Protein AF-A0A7Y5UXC8-F1 (afdb_monomer_lite)

pLDDT: mean 81.29, std 15.68, range [36.97, 98.19]

Foldseek 3Di:
DQPPADQQDWDADPVGIWGFNDGDVQWTWIAHPVPRDIDIDGNVVVVVVVVVVVVVVVVVPDDVVVVVVPVPPPPPPPPLQEAQFDDLVLAVLPDVPQQDCSHLQVLLQVLLCVVVVAHWHKDDPPSFQKIWIDGPVVVVVPDPAQDKIWMWGHHNFFIKTAIKTKHAAPDDQPPGLLNLLLVCLVPPPVSLVLLFCCQQVQVWKKWKDFPPDDPLQIWIWHHDDRFIWIDNNPDIDTDHSVVVSVVSVVPDRRTMMMMGTIDTDGRVRRRVCGSCVSVVNSVRHNSCVSSSVSSPD

Radius of gyration: 24.2 Å; chains: 1; bounding box: 50×63×61 Å

Structure (mmCIF, N/CA/C/O backbone):
data_AF-A0A7Y5UXC8-F1
#
_entry.id   AF-A0A7Y5UXC8-F1
#
loop_
_atom_site.group_PDB
_atom_site.id
_atom_site.type_symbol
_atom_site.label_atom_id
_atom_site.label_alt_id
_atom_site.label_comp_id
_atom_site.label_asym_id
_atom_site.label_entity_id
_atom_site.label_seq_id
_atom_site.pdbx_PDB_ins_code
_atom_site.Cartn_x
_atom_site.Cartn_y
_atom_site.Cartn_z
_atom_site.occupancy
_atom_site.B_iso_or_equiv
_atom_site.auth_seq_id
_atom_site.auth_comp_id
_atom_site.auth_asym_id
_atom_site.auth_atom_id
_atom_site.pdbx_PDB_model_num
ATOM 1 N N . MET A 1 1 ? 6.211 -34.181 34.386 1.00 46.31 1 MET A N 1
ATOM 2 C CA . MET A 1 1 ? 5.730 -33.355 33.255 1.00 46.31 1 MET A CA 1
ATOM 3 C C . MET A 1 1 ? 5.458 -34.185 31.991 1.00 46.31 1 MET A C 1
ATOM 5 O O . MET A 1 1 ? 5.197 -33.598 30.958 1.00 46.31 1 MET A O 1
ATOM 9 N N . GLY A 1 2 ? 5.463 -35.529 32.068 1.00 44.88 2 GLY A N 1
ATOM 10 C CA . GLY A 1 2 ? 5.210 -36.439 30.938 1.00 44.88 2 GLY A CA 1
ATOM 11 C C . GLY A 1 2 ? 3.920 -37.264 31.060 1.00 44.88 2 GLY A C 1
ATOM 12 O O . GLY A 1 2 ? 3.797 -38.274 30.384 1.00 44.88 2 GLY A O 1
ATOM 13 N N . ASP A 1 3 ? 2.977 -36.862 31.922 1.00 54.72 3 ASP A N 1
ATOM 14 C CA . ASP A 1 3 ? 1.792 -37.677 32.261 1.00 54.72 3 ASP A CA 1
ATOM 15 C C . ASP A 1 3 ? 0.483 -37.203 31.602 1.00 54.72 3 ASP A C 1
ATOM 17 O O . ASP A 1 3 ? -0.575 -37.769 31.870 1.00 54.72 3 ASP A O 1
ATOM 21 N N . PHE A 1 4 ? 0.513 -36.149 30.778 1.00 64.12 4 PHE A N 1
ATOM 22 C CA . PHE A 1 4 ? -0.722 -35.553 30.248 1.00 64.12 4 PHE A CA 1
ATOM 23 C C . PHE A 1 4 ? -1.141 -36.099 28.880 1.00 64.12 4 PHE A C 1
ATOM 25 O O . PHE A 1 4 ? -2.332 -36.208 28.607 1.00 64.12 4 PHE A O 1
ATOM 32 N N . PHE A 1 5 ? -0.177 -36.470 28.038 1.00 68.94 5 PHE A N 1
ATOM 33 C CA . PHE A 1 5 ? -0.433 -37.118 26.756 1.00 68.94 5 PHE A CA 1
ATOM 34 C C . PHE A 1 5 ? -0.055 -38.587 26.857 1.00 68.94 5 PHE A C 1
ATOM 36 O O . PHE A 1 5 ? 1.050 -38.913 27.290 1.00 68.94 5 PHE A O 1
ATOM 43 N N . LYS A 1 6 ? -0.959 -39.474 26.443 1.00 77.62 6 LYS A N 1
ATOM 44 C CA . LYS A 1 6 ? -0.685 -40.909 26.354 1.00 77.62 6 LYS A CA 1
ATOM 45 C C . LYS A 1 6 ? -0.651 -41.333 24.898 1.00 77.62 6 LYS A C 1
ATOM 47 O O . LYS A 1 6 ? -1.561 -41.014 24.137 1.00 77.62 6 LYS A O 1
ATOM 52 N N . ALA A 1 7 ? 0.393 -42.066 24.521 1.00 78.75 7 ALA A N 1
ATOM 53 C CA . ALA A 1 7 ? 0.465 -42.673 23.200 1.00 78.75 7 ALA A CA 1
ATOM 54 C C . ALA A 1 7 ? -0.744 -43.603 22.982 1.00 78.75 7 ALA A C 1
ATOM 56 O O . ALA A 1 7 ? -1.069 -44.415 23.850 1.00 78.75 7 ALA A O 1
ATOM 57 N N . GLY A 1 8 ? -1.411 -43.452 21.839 1.00 76.00 8 GLY A N 1
ATOM 58 C CA . GLY A 1 8 ? -2.637 -44.155 21.464 1.00 76.00 8 GLY A CA 1
ATOM 59 C C . GLY A 1 8 ? -3.942 -43.474 21.894 1.00 76.00 8 GLY A C 1
ATOM 60 O O . GLY A 1 8 ? -5.011 -43.985 21.572 1.00 76.00 8 GLY A O 1
ATOM 61 N N . GLU A 1 9 ? -3.902 -42.342 22.608 1.00 81.69 9 GLU A N 1
ATOM 62 C CA . GLU A 1 9 ? -5.108 -41.555 22.902 1.00 81.69 9 GLU A CA 1
ATOM 63 C C . GLU A 1 9 ? -5.352 -40.466 21.845 1.00 81.69 9 GLU A C 1
ATOM 65 O O . GLU A 1 9 ? -4.420 -39.907 21.254 1.00 81.69 9 GLU A O 1
ATOM 70 N N . SER A 1 10 ? -6.632 -40.164 21.611 1.00 78.69 10 SER A N 1
ATOM 71 C CA . SER A 1 10 ? -7.077 -39.132 20.674 1.00 78.69 10 SER A CA 1
ATOM 72 C C . SER A 1 10 ? -7.484 -37.851 21.399 1.00 78.69 10 SER A C 1
ATOM 74 O O . SER A 1 10 ? -8.169 -37.880 22.421 1.00 78.69 10 SER A O 1
ATOM 76 N N . TYR A 1 11 ? -7.095 -36.718 20.829 1.00 81.00 11 TYR A N 1
ATOM 77 C CA . TYR A 1 11 ? -7.364 -35.371 21.316 1.00 81.00 11 TYR A CA 1
ATOM 78 C C . TYR A 1 11 ? -7.833 -34.496 20.146 1.00 81.00 11 TYR A C 1
ATOM 80 O O . TYR A 1 11 ? -7.699 -34.865 18.980 1.00 81.00 11 TYR A O 1
ATOM 88 N N . ARG A 1 12 ? -8.395 -33.318 20.432 1.00 71.06 12 ARG A N 1
ATOM 89 C CA . ARG A 1 12 ? -8.908 -32.404 19.403 1.00 71.06 12 ARG A CA 1
ATOM 90 C C . ARG A 1 12 ? -8.320 -31.014 19.574 1.00 71.06 12 ARG A C 1
ATOM 92 O O . ARG A 1 12 ? -8.309 -30.478 20.677 1.00 71.06 12 ARG A O 1
ATOM 99 N N . ASN A 1 13 ? -7.864 -30.414 18.478 1.00 73.44 13 ASN A N 1
ATOM 100 C CA . ASN A 1 13 ? -7.474 -29.006 18.430 1.00 73.44 13 ASN A CA 1
ATOM 101 C C . ASN A 1 13 ? -8.185 -28.282 17.267 1.00 73.44 13 ASN A C 1
ATOM 103 O O . ASN A 1 13 ? -9.064 -28.836 16.606 1.00 73.44 13 ASN A O 1
ATOM 107 N N . ARG A 1 14 ? -7.809 -27.019 17.020 1.00 61.59 14 ARG A N 1
ATOM 108 C CA . ARG A 1 14 ? -8.371 -26.182 15.942 1.00 61.59 14 ARG A CA 1
ATOM 109 C C . ARG A 1 14 ? -8.108 -26.698 14.518 1.00 61.59 14 ARG A C 1
ATOM 111 O O . ARG A 1 14 ? -8.771 -26.238 13.602 1.00 61.59 14 ARG A O 1
ATOM 118 N N . LEU A 1 15 ? -7.140 -27.599 14.344 1.00 58.66 15 LEU A N 1
ATOM 119 C CA . LEU A 1 15 ? -6.778 -28.225 13.068 1.00 58.66 15 LEU A CA 1
ATOM 120 C C . LEU A 1 15 ? -7.459 -29.590 12.867 1.00 58.66 15 LEU A C 1
ATOM 122 O O . LEU A 1 15 ? -7.318 -30.174 11.800 1.00 58.66 15 LEU A O 1
ATOM 126 N N . GLY A 1 16 ? -8.184 -30.095 13.871 1.00 74.00 16 GLY A N 1
ATOM 127 C CA . GLY A 1 16 ? -8.919 -31.357 13.797 1.00 74.00 16 GLY A CA 1
ATOM 128 C C . GLY A 1 16 ? -8.611 -32.311 14.950 1.00 74.00 16 GLY A C 1
ATOM 129 O O . GLY A 1 16 ? -7.952 -31.961 15.935 1.00 74.00 16 GLY A O 1
ATOM 130 N N . GLU A 1 17 ? -9.135 -33.528 14.838 1.00 83.44 17 GLU A N 1
ATOM 131 C CA . GLU A 1 17 ? -8.829 -34.627 15.755 1.00 83.44 17 GLU A CA 1
ATOM 132 C C . GLU A 1 17 ? -7.463 -35.234 15.419 1.00 83.44 17 GLU A C 1
ATOM 134 O O . GLU A 1 17 ? -7.124 -35.450 14.251 1.00 83.44 17 GLU A O 1
ATOM 139 N N . TYR A 1 18 ? -6.662 -35.496 16.448 1.00 83.25 18 TYR A N 1
ATOM 140 C CA . TYR A 1 18 ? -5.338 -36.087 16.328 1.00 83.25 18 TYR A CA 1
ATOM 141 C C . TYR A 1 18 ? -5.113 -37.173 17.378 1.00 83.25 18 TYR A C 1
ATOM 143 O O . TYR A 1 18 ? -5.610 -37.102 18.497 1.00 83.25 18 TYR A O 1
ATOM 151 N N . GLU A 1 19 ? -4.332 -38.178 17.015 1.00 87.19 19 GLU A N 1
ATOM 152 C CA . GLU A 1 19 ? -3.872 -39.253 17.884 1.00 87.19 19 GLU A CA 1
ATOM 153 C C . GLU A 1 19 ? -2.420 -38.991 18.286 1.00 87.19 19 GLU A C 1
ATOM 155 O O . GLU A 1 19 ? -1.597 -38.597 17.455 1.00 87.19 19 GLU A O 1
ATOM 160 N N . VAL A 1 20 ? -2.081 -39.214 19.552 1.00 85.12 20 VAL A N 1
ATOM 161 C CA . VAL A 1 20 ? -0.682 -39.186 19.986 1.00 85.12 20 VAL A CA 1
ATOM 162 C C . VAL A 1 20 ? -0.029 -40.499 19.579 1.00 85.12 20 VAL A C 1
ATOM 164 O O . VAL A 1 20 ? -0.374 -41.557 20.094 1.00 85.12 20 VAL A O 1
ATOM 167 N N . VAL A 1 21 ? 0.926 -40.439 18.659 1.00 84.94 21 VAL A N 1
ATOM 168 C CA . VAL A 1 21 ? 1.648 -41.621 18.174 1.00 84.94 21 VAL A CA 1
ATOM 169 C C . VAL A 1 21 ? 2.762 -41.995 19.139 1.00 84.94 21 VAL A C 1
ATOM 171 O O . VAL A 1 21 ? 2.945 -43.170 19.446 1.00 84.94 21 VAL A O 1
ATOM 174 N N . GLU A 1 22 ? 3.504 -41.002 19.628 1.00 82.69 22 GLU A N 1
ATOM 175 C CA . GLU A 1 22 ? 4.658 -41.241 20.485 1.00 82.69 22 GLU A CA 1
ATOM 176 C C . GLU A 1 22 ? 4.918 -40.057 21.419 1.00 82.69 22 GLU A C 1
ATOM 178 O O . GLU A 1 22 ? 4.785 -38.897 21.029 1.00 82.69 22 GLU A O 1
ATOM 183 N N . VAL A 1 23 ? 5.308 -40.359 22.658 1.00 77.00 23 VAL A N 1
ATOM 184 C CA . VAL A 1 23 ? 5.700 -39.368 23.666 1.00 77.00 23 VAL A CA 1
ATOM 185 C C . VAL A 1 23 ? 7.185 -39.571 23.956 1.00 77.00 23 VAL A C 1
ATOM 187 O O . VAL A 1 23 ? 7.559 -40.580 24.555 1.00 77.00 23 VAL A O 1
ATOM 190 N N . ARG A 1 24 ? 8.040 -38.639 23.522 1.00 74.62 24 ARG A N 1
ATOM 191 C CA . ARG A 1 24 ? 9.490 -38.678 23.756 1.00 74.62 24 ARG A CA 1
ATOM 192 C C . ARG A 1 24 ? 9.955 -37.354 24.330 1.00 74.62 24 ARG A C 1
ATOM 194 O O . ARG A 1 24 ? 10.239 -36.458 23.565 1.00 74.62 24 ARG A O 1
ATOM 201 N N . THR A 1 25 ? 10.111 -37.202 25.641 1.00 61.88 25 THR A N 1
ATOM 202 C CA . THR A 1 25 ? 10.616 -35.932 26.201 1.00 61.88 25 THR A CA 1
ATOM 203 C C . THR A 1 25 ? 11.929 -35.505 25.511 1.00 61.88 25 THR A C 1
ATOM 205 O O . THR A 1 25 ? 12.883 -36.288 25.556 1.00 61.88 25 THR A O 1
ATOM 208 N N . PRO A 1 26 ? 12.007 -34.318 24.866 1.00 61.47 26 PRO A N 1
ATOM 209 C CA . PRO A 1 26 ? 11.097 -33.157 24.955 1.00 61.47 26 PRO A CA 1
ATOM 210 C C . PRO A 1 26 ? 10.032 -33.006 23.838 1.00 61.47 26 PRO A C 1
ATOM 212 O O . PRO A 1 26 ? 9.297 -32.021 23.822 1.00 61.47 26 PRO A O 1
ATOM 215 N N . THR A 1 27 ? 9.916 -33.939 22.897 1.00 66.56 27 THR A N 1
ATOM 216 C CA . THR A 1 27 ? 9.015 -33.881 21.739 1.00 66.56 27 THR A CA 1
ATOM 217 C C . THR A 1 27 ? 7.808 -34.834 21.815 1.00 66.56 27 THR A C 1
ATOM 219 O O . THR A 1 27 ? 7.799 -35.887 22.458 1.00 66.56 27 THR A O 1
ATOM 222 N N . LEU A 1 28 ? 6.716 -34.434 21.167 1.00 78.94 28 LEU A N 1
ATOM 223 C CA . LEU A 1 28 ? 5.475 -35.201 21.067 1.00 78.94 28 LEU A CA 1
ATOM 224 C C . LEU A 1 28 ? 5.159 -35.420 19.592 1.00 78.94 28 LEU A C 1
ATOM 226 O O . LEU A 1 28 ? 5.055 -34.453 18.841 1.00 78.94 28 LEU A O 1
ATOM 230 N N . LEU A 1 29 ? 4.970 -36.673 19.183 1.00 80.31 29 LEU A N 1
ATOM 231 C CA . LEU A 1 29 ? 4.584 -37.010 17.818 1.00 80.31 29 LEU A CA 1
ATOM 232 C C . LEU A 1 29 ? 3.073 -37.235 17.755 1.00 80.31 29 LEU A C 1
ATOM 234 O O . LEU A 1 29 ? 2.550 -38.166 18.371 1.00 80.31 29 LEU A O 1
ATOM 238 N N . ILE A 1 30 ? 2.371 -36.401 16.990 1.00 84.69 30 ILE A N 1
ATOM 239 C CA . ILE A 1 30 ? 0.922 -36.501 16.780 1.00 84.69 30 ILE A CA 1
ATOM 240 C C . ILE A 1 30 ? 0.592 -36.820 15.323 1.00 84.69 30 ILE A C 1
ATOM 242 O O . ILE A 1 30 ? 1.319 -36.425 14.412 1.00 84.69 30 ILE A O 1
ATOM 246 N N . ARG A 1 31 ? -0.524 -37.517 15.102 1.00 82.56 31 ARG A N 1
ATOM 247 C CA . ARG A 1 31 ? -1.077 -37.851 13.787 1.00 82.56 31 ARG A CA 1
ATOM 248 C C . ARG A 1 31 ? -2.502 -37.344 13.675 1.00 82.56 31 ARG A C 1
ATOM 250 O O . ARG A 1 31 ? -3.359 -37.776 14.436 1.00 82.56 31 ARG A O 1
ATOM 257 N N . TYR A 1 32 ? -2.780 -36.480 12.709 1.00 85.25 32 TYR A N 1
ATOM 258 C CA . TYR A 1 32 ? -4.149 -36.027 12.458 1.00 85.25 32 TYR A CA 1
ATOM 259 C 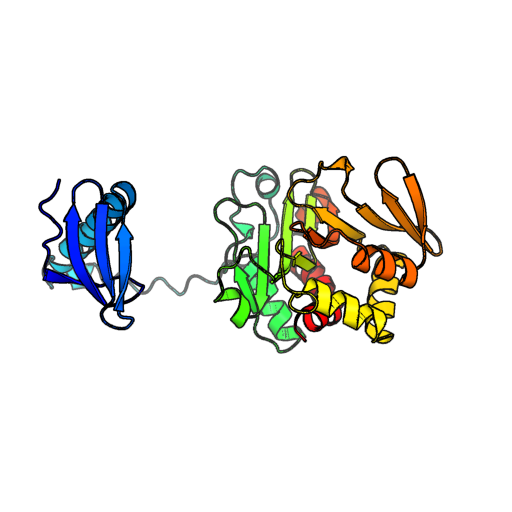C . TYR A 1 32 ? -4.978 -37.132 11.803 1.00 85.25 32 TYR A C 1
ATOM 261 O O . TYR A 1 32 ? -4.543 -37.729 10.820 1.00 85.25 32 TYR A O 1
ATOM 269 N N . VAL A 1 33 ? -6.172 -37.395 12.339 1.00 78.50 33 VAL A N 1
ATOM 270 C CA . VAL A 1 33 ? -7.033 -38.508 11.904 1.00 78.50 33 VAL A CA 1
ATOM 271 C C . VAL A 1 33 ? -7.559 -38.278 10.485 1.00 78.50 33 VAL A C 1
ATOM 273 O O . VAL A 1 33 ? -7.600 -39.211 9.690 1.00 78.50 33 VAL A O 1
ATOM 276 N N . GLU A 1 34 ? -7.904 -37.035 10.140 1.00 73.50 34 GLU A N 1
ATOM 277 C CA . GLU A 1 34 ? -8.473 -36.702 8.826 1.00 73.50 34 GLU A CA 1
ATOM 278 C C . GLU A 1 34 ? -7.434 -36.682 7.699 1.00 73.50 34 GLU A C 1
ATOM 280 O O . GLU A 1 34 ? -7.729 -37.077 6.575 1.00 73.50 34 GLU A O 1
ATOM 285 N N . THR A 1 35 ? -6.212 -36.227 7.983 1.00 74.56 35 THR A N 1
ATOM 286 C CA . THR A 1 35 ? -5.183 -35.999 6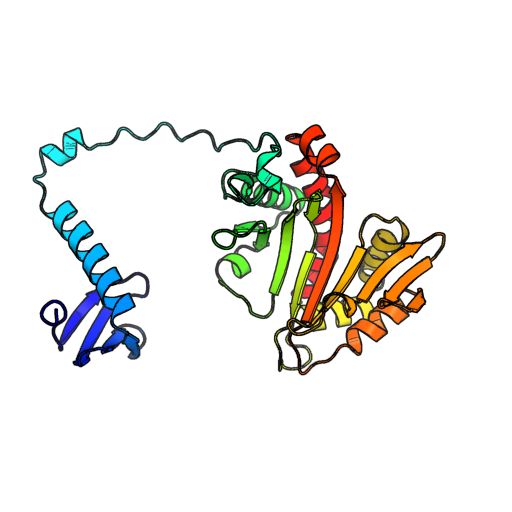.951 1.00 74.56 35 THR A CA 1
ATOM 287 C C . THR A 1 35 ? -4.057 -37.028 6.977 1.00 74.56 35 THR A C 1
ATOM 289 O O . THR A 1 35 ? -3.251 -37.081 6.053 1.00 74.56 35 THR A O 1
ATOM 292 N N . GLY A 1 36 ? -3.946 -37.821 8.048 1.00 75.06 36 GLY A N 1
ATOM 293 C CA . GLY A 1 36 ? -2.832 -38.742 8.281 1.00 75.06 36 GLY A CA 1
ATOM 294 C C . GLY A 1 36 ? -1.488 -38.054 8.555 1.00 75.06 36 GLY A C 1
ATOM 295 O O . GLY A 1 36 ? -0.483 -38.740 8.742 1.00 75.06 36 GLY A O 1
ATOM 296 N N . ARG A 1 37 ? -1.446 -36.713 8.589 1.00 76.19 37 ARG A N 1
ATOM 297 C CA . ARG A 1 37 ? -0.216 -35.929 8.738 1.00 76.19 37 ARG A CA 1
ATOM 298 C C . ARG A 1 37 ? 0.409 -36.155 10.111 1.00 76.19 37 ARG A C 1
ATOM 300 O O . ARG A 1 37 ? -0.262 -35.979 11.128 1.00 76.19 37 ARG A O 1
ATOM 307 N N . LEU A 1 38 ? 1.703 -36.473 10.118 1.00 78.62 38 LEU A N 1
ATOM 308 C CA . LEU A 1 38 ? 2.529 -36.523 11.322 1.00 78.62 38 LEU A CA 1
ATOM 309 C C . LEU A 1 38 ? 3.110 -35.139 11.617 1.00 78.62 38 LEU A C 1
ATOM 311 O O . LEU A 1 38 ? 3.582 -34.452 10.710 1.00 78.62 38 LEU A O 1
ATOM 315 N N . GLN A 1 39 ? 3.067 -34.730 12.879 1.00 79.69 39 GLN A N 1
ATOM 316 C CA . GLN A 1 39 ? 3.663 -33.487 13.350 1.00 79.69 39 GLN A CA 1
ATOM 317 C C . GLN A 1 39 ? 4.404 -33.739 14.661 1.00 79.69 39 GLN A C 1
ATOM 319 O O . GLN A 1 39 ? 3.850 -34.327 15.589 1.00 79.69 39 GLN A O 1
ATOM 324 N N . GLU A 1 40 ? 5.648 -33.274 14.726 1.00 78.25 40 GLU A N 1
ATOM 325 C CA . GLU A 1 40 ? 6.439 -33.242 15.951 1.00 78.25 40 GLU A CA 1
ATOM 326 C C . GLU A 1 40 ? 6.218 -31.903 16.666 1.00 78.25 40 GLU A C 1
ATOM 328 O O . GLU A 1 40 ? 6.160 -30.845 16.034 1.00 78.25 40 GLU A O 1
ATOM 333 N N . VAL A 1 41 ? 6.008 -31.956 17.979 1.00 70.38 41 VAL A N 1
ATOM 334 C CA . VAL A 1 41 ? 5.645 -30.806 18.808 1.00 70.38 41 VAL A CA 1
ATOM 335 C C . VAL A 1 41 ? 6.630 -30.673 19.966 1.00 70.38 41 VAL A C 1
ATOM 337 O O . VAL A 1 41 ? 6.703 -31.558 20.820 1.00 70.38 41 VAL A O 1
ATOM 340 N N . GLU A 1 42 ? 7.358 -29.558 20.010 1.00 72.50 42 GLU A N 1
ATOM 341 C CA . GLU A 1 42 ? 8.344 -29.246 21.053 1.00 72.50 42 GLU A CA 1
ATOM 342 C C . GLU A 1 42 ? 7.701 -28.776 22.378 1.00 72.50 42 GLU A C 1
ATOM 344 O O . GLU A 1 42 ? 6.553 -28.316 22.417 1.00 72.50 42 GLU A O 1
ATOM 349 N N . GLU A 1 43 ? 8.454 -28.901 23.476 1.00 54.88 43 GLU A N 1
ATOM 350 C CA . GLU A 1 43 ? 8.038 -28.733 24.881 1.00 54.88 43 GLU A CA 1
ATOM 351 C C . GLU A 1 43 ? 7.318 -27.400 25.182 1.00 54.88 43 GLU A C 1
ATOM 353 O O . GLU A 1 43 ? 6.274 -27.401 25.842 1.00 54.88 43 GLU A O 1
ATOM 358 N N . GLU A 1 44 ? 7.768 -26.270 24.619 1.00 54.31 44 GLU A N 1
ATOM 359 C CA . GLU A 1 44 ? 7.111 -24.961 24.811 1.00 54.31 44 GLU A CA 1
ATOM 360 C C . GLU A 1 44 ? 5.673 -24.922 24.258 1.00 54.31 44 GLU A C 1
ATOM 362 O O . GLU A 1 44 ? 4.784 -24.263 24.816 1.00 54.31 44 GLU A O 1
ATOM 367 N N . LEU A 1 45 ? 5.405 -25.657 23.173 1.00 53.81 45 LEU A N 1
ATOM 368 C CA . LEU A 1 45 ? 4.065 -25.758 22.600 1.00 53.81 45 LEU A CA 1
ATOM 369 C C . LEU A 1 45 ? 3.183 -26.703 23.436 1.00 53.81 45 LEU A C 1
ATOM 371 O O . LEU A 1 45 ? 1.988 -26.438 23.597 1.00 53.81 45 LEU A O 1
ATOM 375 N N . GLN A 1 46 ? 3.761 -27.752 24.034 1.00 52.97 46 GLN A N 1
ATOM 376 C CA . GLN A 1 46 ? 3.049 -28.691 24.910 1.00 52.97 46 GLN A CA 1
ATOM 377 C C . GLN A 1 46 ? 2.524 -27.995 26.173 1.00 52.97 46 GLN A C 1
ATOM 379 O O . GLN A 1 46 ? 1.349 -28.148 26.514 1.00 52.97 46 GLN A O 1
ATOM 384 N N . GLU A 1 47 ? 3.326 -27.143 26.819 1.00 53.06 47 GLU A N 1
ATOM 385 C CA . GLU A 1 47 ? 2.895 -26.385 28.004 1.00 53.06 47 GLU A CA 1
ATOM 386 C C . GLU A 1 47 ? 1.727 -25.431 27.721 1.00 53.06 47 GLU A C 1
ATOM 388 O O . GLU A 1 47 ? 0.892 -25.145 28.590 1.00 53.06 47 GLU A O 1
ATOM 393 N N . ARG A 1 48 ? 1.659 -24.893 26.500 1.00 54.00 48 ARG A N 1
ATOM 394 C CA . ARG A 1 48 ? 0.562 -24.025 26.066 1.00 54.00 48 ARG A CA 1
ATOM 395 C C . ARG A 1 48 ? -0.708 -24.828 25.776 1.00 54.00 48 ARG A C 1
ATOM 397 O O . ARG A 1 48 ? -1.796 -24.368 26.126 1.00 54.00 48 ARG A O 1
ATOM 404 N N . ILE A 1 49 ? -0.580 -26.024 25.198 1.00 55.47 49 ILE A N 1
ATOM 405 C CA . ILE A 1 49 ? -1.711 -26.930 24.945 1.00 55.47 49 ILE A CA 1
ATOM 406 C C . ILE A 1 49 ? -2.302 -27.431 26.273 1.00 55.47 49 ILE A C 1
ATOM 408 O O . ILE A 1 49 ? -3.514 -27.341 26.467 1.00 55.47 49 ILE A O 1
ATOM 412 N N . VAL A 1 50 ? -1.464 -27.855 27.226 1.00 55.94 50 VAL A N 1
ATOM 413 C CA . VAL A 1 50 ? -1.909 -28.336 28.549 1.00 55.94 50 VAL A CA 1
ATOM 414 C C . VAL A 1 50 ? -2.620 -27.231 29.337 1.00 55.94 50 VAL A C 1
ATOM 416 O O . VAL A 1 50 ? -3.692 -27.464 29.897 1.00 55.94 50 VAL A O 1
ATOM 419 N N . ARG A 1 51 ? -2.089 -25.998 29.330 1.00 57.91 51 ARG A N 1
ATOM 420 C CA . ARG A 1 51 ? -2.735 -24.851 29.999 1.00 57.91 51 ARG A CA 1
ATOM 421 C C . ARG A 1 51 ? -4.111 -24.521 29.427 1.00 57.91 51 ARG A C 1
ATOM 423 O O . ARG A 1 51 ? -5.006 -24.151 30.186 1.00 57.91 51 ARG A O 1
ATOM 430 N N . ASN A 1 52 ? -4.286 -24.638 28.113 1.00 51.25 52 ASN A N 1
ATOM 431 C CA . ASN A 1 52 ? -5.582 -24.400 27.482 1.00 51.25 52 ASN A CA 1
ATOM 432 C C . ASN A 1 52 ? -6.577 -25.523 27.804 1.00 51.25 52 ASN A C 1
ATOM 434 O O . ASN A 1 52 ? -7.709 -25.224 28.174 1.00 51.25 52 ASN A O 1
ATOM 438 N N . LEU A 1 53 ? -6.141 -26.787 27.775 1.00 55.38 53 LEU A N 1
ATOM 439 C CA . LEU A 1 53 ? -7.015 -27.923 28.078 1.00 55.38 53 LEU A CA 1
ATOM 440 C C . LEU A 1 53 ? -7.470 -27.935 29.548 1.00 55.38 53 LEU A C 1
ATOM 442 O O . LEU A 1 53 ? -8.633 -28.209 29.833 1.00 55.38 53 LEU A O 1
ATOM 446 N N . MET A 1 54 ? -6.587 -27.575 30.488 1.00 56.16 54 MET A N 1
ATOM 447 C CA . MET A 1 54 ? -6.951 -27.464 31.908 1.00 56.16 54 MET A CA 1
ATOM 448 C C . MET A 1 54 ? -8.006 -26.377 32.157 1.00 56.16 54 MET A C 1
ATOM 450 O O . MET A 1 54 ? -8.946 -26.607 32.914 1.00 56.16 54 MET A O 1
ATOM 454 N N . ARG A 1 55 ? -7.912 -25.229 31.470 1.00 55.69 55 ARG A N 1
ATOM 455 C CA . ARG A 1 55 ? -8.927 -24.162 31.558 1.00 55.69 55 ARG A CA 1
ATOM 456 C C . ARG A 1 55 ? -10.287 -24.601 31.016 1.00 55.69 55 ARG A C 1
ATOM 458 O O . ARG A 1 55 ? -11.316 -24.204 31.559 1.00 55.69 55 ARG A O 1
ATOM 465 N N . GLU A 1 56 ? -10.301 -25.406 29.959 1.00 56.56 56 GLU A N 1
ATOM 466 C CA . GLU A 1 56 ? -11.541 -25.935 29.382 1.00 56.56 56 GLU A CA 1
ATOM 467 C C . GLU A 1 56 ? -12.186 -27.005 30.280 1.00 56.56 56 GLU A C 1
ATOM 469 O O . GLU A 1 56 ? -13.402 -26.991 30.479 1.00 56.56 56 GLU A O 1
ATOM 474 N N . LEU A 1 57 ? -11.384 -27.874 30.902 1.00 56.53 57 LEU A N 1
ATOM 475 C CA . LEU A 1 57 ? -11.852 -28.890 31.856 1.00 56.53 57 LEU A CA 1
ATOM 476 C C . LEU A 1 57 ? -12.383 -28.282 33.170 1.00 56.53 57 LEU A C 1
ATOM 478 O O . LEU A 1 57 ? -13.408 -28.735 33.692 1.00 56.53 57 LEU A O 1
ATOM 482 N N . GLU A 1 58 ? -11.753 -27.223 33.685 1.00 60.22 58 GLU A N 1
ATOM 483 C CA . GLU A 1 58 ? -12.270 -26.467 34.839 1.00 60.22 58 GLU A CA 1
ATOM 484 C C . GLU A 1 58 ? -13.604 -25.777 34.519 1.00 60.22 58 GLU A C 1
ATOM 486 O O . GLU A 1 58 ? -14.527 -25.794 35.333 1.00 60.22 58 GLU A O 1
ATOM 491 N N . ALA A 1 59 ? -13.759 -25.232 33.310 1.00 57.19 59 ALA A N 1
ATOM 492 C CA . ALA A 1 59 ? -15.025 -24.641 32.876 1.00 57.19 59 ALA A CA 1
ATOM 493 C C . ALA A 1 59 ? -16.138 -25.696 32.697 1.00 57.19 59 ALA A C 1
ATOM 495 O O . ALA A 1 59 ? -17.315 -25.412 32.935 1.00 57.19 59 ALA A O 1
ATOM 496 N N . ALA A 1 60 ? -15.782 -26.925 32.310 1.00 57.22 60 ALA A N 1
ATOM 497 C CA . ALA A 1 60 ? -16.732 -28.016 32.095 1.00 57.22 60 ALA A CA 1
ATOM 498 C C . ALA A 1 60 ? -17.242 -28.667 33.396 1.00 57.22 60 ALA A C 1
ATOM 500 O O . ALA A 1 60 ? -18.352 -29.209 33.409 1.00 57.22 60 ALA A O 1
ATOM 501 N N . SER A 1 61 ? -16.474 -28.591 34.487 1.00 56.44 61 SER A N 1
ATOM 502 C CA . SER A 1 61 ? -16.765 -29.255 35.769 1.00 56.44 61 SER A CA 1
ATOM 503 C C . SER A 1 61 ? -17.616 -28.429 36.750 1.00 56.44 61 SER A C 1
ATOM 505 O O . SER A 1 61 ? -18.028 -28.949 37.786 1.00 56.44 61 SER A O 1
ATOM 507 N N . GLN A 1 62 ? -17.976 -27.182 36.417 1.00 49.94 62 GLN A N 1
ATOM 508 C CA . GLN A 1 62 ? -18.863 -26.364 37.258 1.00 49.94 62 GLN A CA 1
ATOM 509 C C . GLN A 1 62 ? -20.349 -26.773 37.133 1.00 49.94 62 GLN A C 1
ATOM 511 O O . GLN A 1 62 ? -20.840 -26.943 36.005 1.00 49.94 62 GLN A O 1
ATOM 516 N N . PRO A 1 63 ? -21.093 -26.909 38.253 1.00 51.25 63 PRO A N 1
ATOM 517 C CA . PRO A 1 63 ? -22.481 -27.372 38.271 1.00 51.25 63 PRO A CA 1
ATOM 518 C C . PRO A 1 63 ? -23.450 -26.401 37.576 1.00 51.25 63 PRO A C 1
ATOM 520 O O . PRO A 1 63 ? -23.292 -25.181 37.591 1.00 51.25 63 PRO A O 1
ATOM 523 N N . ALA A 1 64 ? -24.496 -26.961 36.960 1.00 55.09 64 ALA A N 1
ATOM 524 C CA . ALA A 1 64 ? -25.430 -26.256 36.075 1.00 55.09 64 ALA A CA 1
ATOM 525 C C . ALA A 1 64 ? -26.244 -25.121 36.734 1.00 55.09 64 ALA A C 1
ATOM 527 O O . ALA A 1 64 ? -26.843 -24.312 36.023 1.00 55.09 64 ALA A O 1
ATOM 528 N N . GLU A 1 65 ? -26.260 -25.026 38.063 1.00 50.72 65 GLU A N 1
ATOM 529 C CA . GLU A 1 65 ? -26.973 -23.966 38.785 1.00 50.72 65 GLU A CA 1
ATOM 530 C C . GLU A 1 65 ? -26.180 -22.648 38.863 1.00 50.72 65 GLU A C 1
ATOM 532 O O . GLU A 1 65 ? -26.788 -21.582 38.786 1.00 50.72 65 GLU A O 1
ATOM 537 N N . GLU A 1 66 ? -24.842 -22.679 38.832 1.00 47.00 66 GLU A N 1
ATOM 538 C CA . GLU A 1 66 ? -24.008 -21.469 38.661 1.00 47.00 66 GLU A CA 1
ATOM 539 C C . GLU A 1 66 ? -23.875 -21.047 37.184 1.00 47.00 66 GLU A C 1
ATOM 541 O O . GLU A 1 66 ? -23.544 -19.901 36.859 1.00 47.00 66 GLU A O 1
ATOM 546 N N . ARG A 1 67 ? -24.242 -21.935 36.249 1.00 47.34 67 ARG A N 1
ATOM 547 C CA . ARG A 1 67 ? -24.342 -21.608 34.813 1.00 47.34 67 ARG A CA 1
ATOM 548 C C . ARG A 1 67 ? -25.498 -20.652 34.499 1.00 47.34 67 ARG A C 1
ATOM 550 O O . ARG A 1 67 ? -25.502 -20.027 33.442 1.00 47.34 67 ARG A O 1
ATOM 557 N N . LYS A 1 68 ? -26.471 -20.501 35.408 1.00 39.78 68 LYS A N 1
ATOM 558 C CA . LYS A 1 68 ? -27.607 -19.577 35.234 1.00 39.78 68 LYS A CA 1
ATOM 559 C C . LYS A 1 68 ? -27.347 -18.168 35.772 1.00 39.78 68 LYS A C 1
ATOM 561 O O . LYS A 1 68 ? -27.972 -17.233 35.283 1.00 39.78 68 LYS A O 1
ATOM 566 N N . SER A 1 69 ? -26.403 -17.983 36.698 1.00 41.25 69 SER A N 1
ATOM 567 C CA . SER A 1 69 ? -25.953 -16.650 37.145 1.00 41.25 69 SER A CA 1
ATOM 568 C C . SER A 1 69 ? -24.768 -16.115 36.329 1.00 41.25 69 SER A C 1
ATOM 570 O O . SER A 1 69 ? -24.551 -14.907 36.268 1.00 41.25 69 SER A O 1
ATOM 572 N N . SER A 1 70 ? -24.049 -16.994 35.626 1.00 42.69 70 SER A N 1
ATOM 573 C CA . SER A 1 70 ? -23.016 -16.643 34.642 1.00 42.69 70 SER A CA 1
ATOM 574 C C . SER A 1 70 ? -23.530 -16.582 33.202 1.00 42.69 70 SER A C 1
ATOM 576 O O . SER A 1 70 ? -22.731 -16.410 32.276 1.00 42.69 70 SER A O 1
ATOM 578 N N . ALA A 1 71 ? -24.859 -16.601 33.006 1.00 44.22 71 ALA A N 1
ATOM 579 C CA . ALA A 1 71 ? -25.503 -16.017 31.836 1.00 44.22 71 ALA A CA 1
ATOM 580 C C . ALA A 1 71 ? -25.207 -14.512 31.853 1.00 44.22 71 ALA A C 1
ATOM 582 O O . ALA A 1 71 ? -26.035 -13.683 32.224 1.00 44.22 71 ALA A O 1
ATOM 583 N N . ARG A 1 72 ? -23.956 -14.187 31.507 1.00 45.12 72 ARG A N 1
ATOM 584 C CA . ARG A 1 72 ? -23.430 -12.870 31.202 1.00 45.12 72 ARG A CA 1
ATOM 585 C C . ARG A 1 72 ? -24.437 -12.336 30.210 1.00 45.12 72 ARG A C 1
ATOM 587 O O . ARG A 1 72 ? -24.444 -12.779 29.059 1.00 45.12 72 ARG A O 1
ATOM 594 N N . GLY A 1 73 ? -25.353 -11.505 30.716 1.00 36.97 73 GLY A N 1
ATOM 595 C CA . GLY A 1 73 ? -26.435 -10.939 29.929 1.00 36.97 73 GLY A CA 1
ATOM 596 C C . GLY A 1 73 ? -25.823 -10.508 28.620 1.00 36.97 73 GLY A C 1
ATOM 597 O O . GLY A 1 73 ? -24.730 -9.931 28.665 1.00 36.97 73 GLY A O 1
ATOM 598 N N . GLN A 1 74 ? -26.439 -10.918 27.501 1.00 42.53 74 GLN A N 1
ATOM 599 C CA . GLN A 1 74 ? -25.979 -10.562 26.165 1.00 42.53 74 GLN A CA 1
ATOM 600 C C . GLN A 1 74 ? -25.473 -9.137 26.259 1.00 42.53 74 GLN A C 1
ATOM 602 O O . GLN A 1 74 ? -26.268 -8.220 26.485 1.00 42.53 74 GLN A O 1
ATOM 607 N N . ARG A 1 75 ? -24.138 -8.979 26.236 1.00 41.50 75 ARG A N 1
ATOM 608 C CA . ARG A 1 75 ? -23.538 -7.654 26.297 1.00 41.50 75 ARG A CA 1
ATOM 609 C C . ARG A 1 75 ? -24.276 -6.920 25.191 1.00 41.50 75 ARG A C 1
ATOM 611 O O . ARG A 1 75 ? -24.275 -7.465 24.080 1.00 41.50 75 ARG A O 1
ATOM 618 N N . PRO A 1 76 ? -24.968 -5.800 25.482 1.00 38.53 76 PRO A N 1
ATOM 619 C CA . PRO A 1 76 ? -25.678 -5.070 24.443 1.00 38.53 76 PRO A CA 1
ATOM 620 C C . PRO A 1 76 ? -24.687 -4.962 23.303 1.00 38.53 76 PRO A C 1
ATOM 622 O O . PRO A 1 76 ? -23.556 -4.564 23.604 1.00 38.53 76 PRO A O 1
ATOM 625 N N . LYS A 1 77 ? -25.046 -5.474 22.104 1.00 44.75 77 LYS A N 1
ATOM 626 C CA . LYS A 1 77 ? -24.165 -5.533 20.923 1.00 44.75 77 LYS A CA 1
ATOM 627 C C . LYS A 1 77 ? -23.336 -4.269 20.984 1.00 44.75 77 LYS A C 1
ATOM 629 O O . LYS A 1 77 ? -23.912 -3.192 20.811 1.00 44.75 77 LYS A O 1
ATOM 634 N N . ARG A 1 78 ? -22.066 -4.377 21.412 1.00 45.22 78 ARG A N 1
ATOM 635 C CA . ARG A 1 78 ? -21.255 -3.181 21.644 1.00 45.22 78 ARG A CA 1
ATOM 636 C C . ARG A 1 78 ? -21.327 -2.486 20.304 1.00 45.22 78 ARG A C 1
ATOM 638 O O . ARG A 1 78 ? -20.993 -3.125 19.305 1.00 45.22 78 ARG A O 1
ATOM 645 N N . LYS A 1 79 ? -21.902 -1.275 20.265 1.00 47.09 79 LYS A N 1
ATOM 646 C CA . LYS A 1 79 ? -21.888 -0.458 19.052 1.00 47.09 79 LYS A CA 1
ATOM 647 C C . LYS A 1 79 ? -20.465 -0.594 18.533 1.00 47.09 79 LYS A C 1
ATOM 649 O O . LYS A 1 79 ? -19.548 -0.378 19.330 1.00 47.09 79 LYS A O 1
ATOM 654 N N . ARG A 1 80 ? -20.302 -1.103 17.301 1.00 54.06 80 ARG A N 1
ATOM 655 C CA . ARG A 1 80 ? -18.982 -1.215 16.666 1.00 54.06 80 ARG A CA 1
ATOM 656 C C . ARG A 1 80 ? -18.307 0.118 16.959 1.00 54.06 80 ARG A C 1
ATOM 658 O O . ARG A 1 80 ? -18.936 1.147 16.693 1.00 54.06 80 ARG A O 1
ATOM 665 N N . ALA A 1 81 ? -17.176 0.093 17.668 1.00 57.88 81 ALA A N 1
ATOM 666 C CA . ALA A 1 81 ? -16.494 1.331 18.001 1.00 57.88 81 ALA A CA 1
ATOM 667 C C . ALA A 1 81 ? -16.324 2.069 16.671 1.00 57.88 81 ALA A C 1
ATOM 669 O O . ALA A 1 81 ? -15.937 1.470 15.671 1.00 57.88 81 ALA A O 1
ATOM 670 N N . LYS A 1 82 ? -16.816 3.301 16.590 1.00 75.69 82 LYS A N 1
ATOM 671 C CA . LYS A 1 82 ? -16.597 4.075 15.377 1.00 75.69 82 LYS A CA 1
ATOM 672 C C . LYS A 1 82 ? -15.150 4.525 15.450 1.00 75.69 82 LYS A C 1
ATOM 674 O O . LYS A 1 82 ? -14.683 4.894 16.523 1.00 75.69 82 LYS A O 1
ATOM 679 N N . PHE A 1 83 ? -14.435 4.424 14.342 1.00 87.44 83 PHE A N 1
ATOM 680 C CA . PHE A 1 83 ? -13.134 5.055 14.259 1.00 87.44 83 PHE A CA 1
ATOM 681 C C . PHE A 1 83 ? -13.353 6.574 14.328 1.00 87.44 83 PHE A C 1
ATOM 683 O O . PHE A 1 83 ? -14.075 7.131 13.504 1.00 87.44 83 PHE A O 1
ATOM 690 N N . GLU A 1 84 ? -12.817 7.213 15.366 1.00 88.56 84 GLU A N 1
ATOM 691 C CA . GLU A 1 84 ? -12.996 8.652 15.627 1.00 88.56 84 GLU A CA 1
ATOM 692 C C . GLU A 1 84 ? -11.797 9.486 15.145 1.00 88.56 84 GLU A C 1
ATOM 694 O O . GLU A 1 84 ? -11.839 10.713 15.201 1.00 88.56 84 GLU A O 1
ATOM 699 N N . GLY A 1 85 ? -10.756 8.826 14.632 1.00 89.94 85 GLY A N 1
ATOM 700 C CA . GLY A 1 85 ? -9.504 9.439 14.207 1.00 89.94 85 GLY A CA 1
ATOM 701 C C . GLY A 1 85 ? -8.291 8.902 14.953 1.00 89.94 85 GLY A C 1
ATOM 702 O O . GLY A 1 85 ? -8.414 8.078 15.862 1.00 89.94 85 GLY A O 1
ATOM 703 N N . PHE A 1 86 ? -7.118 9.384 14.548 1.00 88.62 86 PHE A N 1
ATOM 704 C CA . PHE A 1 86 ? -5.856 9.086 15.217 1.00 88.62 86 PHE A CA 1
ATOM 705 C C . PHE A 1 86 ? -5.621 10.026 16.399 1.00 88.62 86 PHE A C 1
ATOM 707 O O . PHE A 1 86 ? -5.825 11.237 16.307 1.00 88.62 86 PHE A O 1
ATOM 714 N N . GLY A 1 87 ? -5.141 9.470 17.506 1.00 88.19 87 GLY A N 1
ATOM 715 C CA . GLY A 1 87 ? -4.565 10.221 18.612 1.00 88.19 87 GLY A CA 1
ATOM 716 C C . GLY A 1 87 ? -3.043 10.308 18.503 1.00 88.19 87 GLY A C 1
ATOM 717 O O . GLY A 1 87 ? -2.397 9.522 17.814 1.00 88.19 87 GLY A O 1
ATOM 718 N N . SER A 1 88 ? -2.433 11.225 19.257 1.00 86.69 88 SER A N 1
ATOM 719 C CA . SER A 1 88 ? -0.974 11.396 19.269 1.00 86.69 88 SER A CA 1
ATOM 720 C C . SER A 1 88 ? -0.213 10.104 19.588 1.00 86.69 88 SER A C 1
ATOM 722 O O . SER A 1 88 ? 0.830 9.863 18.983 1.00 86.69 88 SER A O 1
ATOM 724 N N . ASN A 1 89 ? -0.745 9.264 20.481 1.00 86.38 89 ASN A N 1
ATOM 725 C CA . ASN A 1 89 ? -0.100 8.022 20.921 1.00 86.38 89 ASN A CA 1
ATOM 726 C C . ASN A 1 89 ? -0.079 6.929 19.839 1.00 86.38 89 ASN A C 1
ATOM 728 O O . ASN A 1 89 ? 0.746 6.019 19.922 1.00 86.38 89 ASN A O 1
ATOM 732 N N . ASP A 1 90 ? -0.946 7.014 18.823 1.00 87.19 90 ASP A N 1
ATOM 733 C CA . ASP A 1 90 ? -1.017 6.016 17.748 1.00 87.19 90 ASP A CA 1
ATOM 734 C C . ASP A 1 90 ? 0.239 6.033 16.852 1.00 87.19 90 ASP A C 1
ATOM 736 O O . ASP A 1 90 ? 0.537 5.040 16.189 1.00 87.19 90 ASP A O 1
ATOM 740 N N . PHE A 1 91 ? 1.012 7.127 16.887 1.00 86.31 91 PHE A N 1
ATOM 741 C CA . PHE A 1 91 ? 2.261 7.322 16.136 1.00 86.31 91 PHE A CA 1
ATOM 742 C C . PHE A 1 91 ? 3.528 7.008 16.954 1.00 86.31 91 PHE A C 1
ATOM 744 O O . PHE A 1 91 ? 4.638 7.067 16.433 1.00 86.31 91 PHE A O 1
ATOM 751 N N . GLU A 1 92 ? 3.387 6.679 18.243 1.00 82.81 92 GLU A N 1
ATOM 752 C CA . GLU A 1 92 ? 4.515 6.466 19.169 1.00 82.81 92 GLU A CA 1
ATOM 753 C C . GLU A 1 92 ? 4.793 4.979 19.445 1.00 82.81 92 GLU A C 1
ATOM 755 O O . GLU A 1 92 ? 5.654 4.636 20.251 1.00 82.81 92 GLU A O 1
ATOM 760 N N . GLY A 1 93 ? 4.074 4.074 18.773 1.00 67.44 93 GLY A N 1
ATOM 761 C CA . GLY A 1 93 ? 4.354 2.636 18.808 1.00 67.44 93 GLY A CA 1
ATOM 762 C C . GLY A 1 93 ? 3.946 1.914 20.097 1.00 67.44 93 GLY A C 1
ATOM 763 O O . GLY A 1 93 ? 4.318 0.760 20.301 1.00 67.44 93 GLY A O 1
ATOM 764 N N . THR A 1 94 ? 3.200 2.574 20.986 1.00 63.28 94 THR A N 1
ATOM 765 C CA . THR A 1 94 ? 2.851 2.035 22.314 1.00 63.28 94 THR A CA 1
ATOM 766 C C . THR A 1 94 ? 1.467 1.385 22.368 1.00 63.28 94 THR A C 1
ATOM 768 O O . THR A 1 94 ? 1.222 0.531 23.222 1.00 63.28 94 THR A O 1
ATOM 771 N N . SER A 1 95 ? 0.561 1.743 21.453 1.00 66.94 95 SER A N 1
ATOM 772 C CA . SER A 1 95 ? -0.785 1.179 21.343 1.00 66.94 95 SER A CA 1
ATOM 773 C C . SER A 1 95 ? -1.290 1.310 19.911 1.00 66.94 95 SER A C 1
ATOM 775 O O . SER A 1 95 ? -1.412 2.414 19.399 1.00 66.94 95 SER A O 1
ATOM 777 N N . PHE A 1 96 ? -1.632 0.188 19.281 1.00 72.75 96 PHE A N 1
ATOM 778 C CA . PHE A 1 96 ? -2.150 0.159 17.911 1.00 72.75 96 PHE A CA 1
ATOM 779 C C . PHE A 1 96 ? -3.635 -0.211 17.875 1.00 72.75 96 PHE A C 1
ATOM 781 O O . PHE A 1 96 ? -4.113 -1.018 17.083 1.00 72.75 96 PHE A O 1
ATOM 788 N N . THR A 1 97 ? -4.417 0.366 18.783 1.00 71.25 97 THR A N 1
ATOM 789 C CA . THR A 1 97 ? -5.853 0.075 18.868 1.00 71.25 97 THR A CA 1
ATOM 790 C C . THR A 1 97 ? -6.617 0.449 17.598 1.00 71.25 97 THR A C 1
ATOM 792 O O . THR A 1 97 ? -7.690 -0.108 17.367 1.00 71.25 97 THR A O 1
ATOM 795 N N . TRP A 1 98 ? -6.069 1.333 16.762 1.00 74.50 98 TRP A N 1
ATOM 796 C CA . TRP A 1 98 ? -6.673 1.792 15.514 1.00 74.50 98 TRP A CA 1
ATOM 797 C C . TRP A 1 98 ? -6.738 0.723 14.409 1.00 74.50 98 TRP A C 1
ATOM 799 O O . TRP A 1 98 ? -7.622 0.803 13.563 1.00 74.50 98 TRP A O 1
ATOM 809 N N . HIS A 1 99 ? -5.898 -0.318 14.428 1.00 71.31 99 HIS A N 1
ATOM 810 C CA . HIS A 1 99 ? -5.873 -1.345 13.371 1.00 71.31 99 HIS A CA 1
ATOM 811 C C . HIS A 1 99 ? -6.883 -2.492 13.582 1.00 71.31 99 HIS A C 1
ATOM 813 O O . HIS A 1 99 ? -6.870 -3.493 12.869 1.00 71.31 99 HIS A O 1
ATOM 819 N N . ASN A 1 100 ? -7.710 -2.449 14.633 1.00 68.00 100 ASN A N 1
ATOM 820 C CA . ASN A 1 100 ? -8.608 -3.563 14.945 1.00 68.00 100 ASN A CA 1
ATOM 821 C C . ASN A 1 100 ? -9.820 -3.626 13.980 1.00 68.00 100 ASN A C 1
ATOM 823 O O . ASN A 1 100 ? -10.227 -2.616 13.407 1.00 68.00 100 ASN A O 1
ATOM 827 N N . LYS A 1 101 ? -10.452 -4.806 13.839 1.00 59.06 101 LYS A N 1
ATOM 828 C CA . LYS A 1 101 ? -11.646 -5.021 12.978 1.00 59.06 101 LYS A CA 1
ATOM 829 C C . LYS A 1 101 ? -12.858 -4.140 13.341 1.00 59.06 101 LYS A C 1
ATOM 831 O O . LYS A 1 101 ? -13.835 -4.085 12.605 1.00 59.06 101 LYS A O 1
ATOM 836 N N . THR A 1 102 ? -12.838 -3.483 14.497 1.00 69.50 102 THR A N 1
ATOM 837 C CA . THR A 1 102 ? -13.852 -2.519 14.948 1.00 69.50 102 THR A CA 1
ATOM 838 C C . THR A 1 102 ? -13.316 -1.085 14.980 1.00 69.50 102 THR A C 1
ATOM 840 O O . THR A 1 102 ? -13.863 -0.264 15.698 1.00 69.50 102 THR A O 1
ATOM 843 N N . ALA A 1 103 ? -12.222 -0.799 14.279 1.00 85.12 103 ALA A N 1
ATOM 844 C CA . ALA A 1 103 ? -11.574 0.502 14.186 1.00 85.12 103 ALA A CA 1
ATOM 845 C C . ALA A 1 103 ? -11.282 0.791 12.703 1.00 85.12 103 ALA A C 1
ATOM 847 O O . ALA A 1 103 ? -12.113 0.452 11.861 1.00 85.12 103 ALA A O 1
ATOM 848 N N . LEU A 1 104 ? -10.151 1.413 12.364 1.00 89.69 104 LEU A N 1
ATOM 849 C CA . LEU A 1 104 ? -9.869 1.869 11.004 1.00 89.69 104 LEU A CA 1
ATOM 850 C C . LEU A 1 104 ? -9.910 0.725 9.987 1.00 89.69 104 LEU A C 1
ATOM 852 O O . LEU A 1 104 ? -10.634 0.830 9.006 1.00 89.69 104 LEU A O 1
ATOM 856 N N . GLY A 1 105 ? -9.209 -0.384 10.243 1.00 89.81 105 GLY A N 1
ATOM 857 C CA . GLY A 1 105 ? -9.144 -1.507 9.299 1.00 89.81 105 GLY A CA 1
ATOM 858 C C . GLY A 1 105 ? -10.524 -2.031 8.900 1.00 89.81 105 GLY A C 1
ATOM 859 O O . GLY A 1 105 ? -10.830 -2.160 7.717 1.00 89.81 105 GLY A O 1
ATOM 860 N N . GLY A 1 106 ? -11.400 -2.255 9.884 1.00 89.56 106 GLY A N 1
ATOM 861 C CA . GLY A 1 106 ? -12.763 -2.717 9.613 1.00 89.56 106 GLY A CA 1
ATOM 862 C C . GLY A 1 106 ? -13.640 -1.672 8.920 1.00 89.56 106 GLY A C 1
ATOM 863 O O . GLY A 1 106 ? -14.510 -2.039 8.133 1.00 89.56 106 GLY A O 1
ATOM 864 N N . VAL A 1 107 ? -13.420 -0.380 9.199 1.00 92.25 107 VAL A N 1
ATOM 865 C CA . VAL A 1 107 ? -14.098 0.720 8.495 1.00 92.25 107 VAL A CA 1
ATOM 866 C C . VAL A 1 107 ? -13.665 0.766 7.033 1.00 92.25 107 VAL A C 1
ATOM 868 O O . VAL A 1 107 ? -14.531 0.849 6.170 1.00 92.25 107 VAL A O 1
ATOM 871 N N . LEU A 1 108 ? -12.366 0.645 6.752 1.00 94.00 108 LEU A N 1
ATOM 872 C CA . LEU A 1 108 ? -11.829 0.642 5.391 1.00 94.00 108 LEU A CA 1
ATOM 873 C C . LEU A 1 108 ? -12.320 -0.562 4.590 1.00 94.00 108 LEU A C 1
ATOM 875 O O . LEU A 1 108 ? -12.802 -0.388 3.479 1.00 94.00 108 LEU A O 1
ATOM 879 N N . ALA A 1 109 ? -12.271 -1.766 5.166 1.00 93.31 109 ALA A N 1
ATOM 880 C CA . ALA A 1 109 ? -12.758 -2.971 4.498 1.00 93.31 109 ALA A CA 1
ATOM 881 C C . ALA A 1 109 ? -14.248 -2.861 4.124 1.00 93.31 109 ALA A C 1
ATOM 883 O O . ALA A 1 109 ? -14.629 -3.176 3.000 1.00 93.31 109 ALA A O 1
ATOM 884 N N . GLN A 1 110 ? -15.086 -2.355 5.039 1.00 92.62 110 GLN A N 1
ATOM 885 C CA . GLN A 1 110 ? -16.507 -2.139 4.757 1.00 92.62 110 GLN A CA 1
ATOM 886 C C . GLN A 1 110 ? -16.726 -1.039 3.711 1.00 92.62 110 GLN A C 1
ATOM 888 O O . GLN A 1 110 ? -17.519 -1.229 2.797 1.00 92.62 110 GLN A O 1
ATOM 893 N N . ALA A 1 111 ? -16.038 0.099 3.838 1.00 93.19 111 ALA A N 1
ATOM 894 C CA . ALA A 1 111 ? -16.193 1.220 2.917 1.00 93.19 111 ALA A CA 1
ATOM 895 C C . ALA A 1 111 ? -15.761 0.846 1.494 1.00 93.19 111 ALA A C 1
ATOM 897 O O . ALA A 1 111 ? -16.465 1.162 0.538 1.00 93.19 111 ALA A O 1
ATOM 898 N N . LEU A 1 112 ? -14.648 0.122 1.354 1.00 94.62 112 LEU A N 1
ATOM 899 C CA . LEU A 1 112 ? -14.174 -0.359 0.063 1.00 94.62 112 LEU A CA 1
ATOM 900 C C . LEU A 1 112 ? -15.162 -1.367 -0.533 1.00 94.62 112 LEU A C 1
ATOM 902 O O . LEU A 1 112 ? -15.546 -1.224 -1.690 1.00 94.62 112 LEU A O 1
ATOM 906 N N . GLN A 1 113 ? -15.665 -2.311 0.271 1.00 94.50 113 GLN A N 1
ATOM 907 C CA . GLN A 1 113 ? -16.716 -3.236 -0.160 1.00 94.50 113 GLN A CA 1
ATOM 908 C C . GLN A 1 113 ? -17.961 -2.508 -0.681 1.00 94.50 113 GLN A C 1
ATOM 910 O O . GLN A 1 113 ? -18.497 -2.882 -1.724 1.00 94.50 113 GLN A O 1
ATOM 915 N N . ASP A 1 114 ? -18.416 -1.470 0.019 1.00 93.88 114 ASP A N 1
ATOM 916 C CA . ASP A 1 114 ? -19.602 -0.707 -0.374 1.00 93.88 114 ASP A CA 1
ATOM 917 C 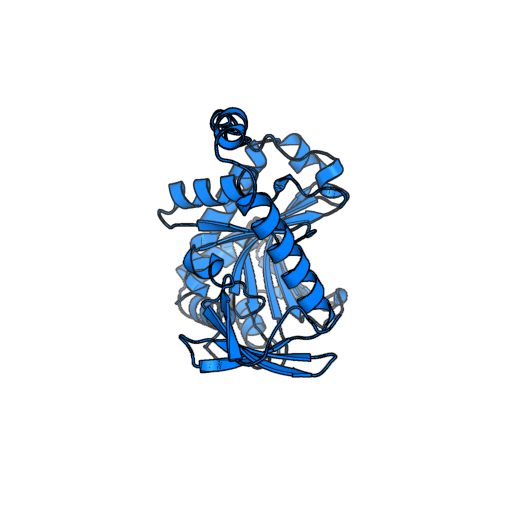C . ASP A 1 114 ? -19.388 0.055 -1.699 1.00 93.88 114 ASP A C 1
ATOM 919 O O . ASP A 1 114 ? -20.345 0.252 -2.449 1.00 93.88 114 ASP A O 1
ATOM 923 N N . ARG A 1 115 ? -18.147 0.461 -2.004 1.00 94.06 115 ARG A N 1
ATOM 924 C CA . ARG A 1 115 ? -17.786 1.225 -3.212 1.00 94.06 115 ARG A CA 1
ATOM 925 C C . ARG A 1 115 ? -17.525 0.345 -4.431 1.00 94.06 115 ARG A C 1
ATOM 927 O O . ARG A 1 115 ? -18.011 0.656 -5.514 1.00 94.06 115 ARG A O 1
ATOM 934 N N . VAL A 1 116 ? -16.790 -0.757 -4.265 1.00 94.56 116 VAL A N 1
ATOM 935 C CA . VAL A 1 116 ? -16.358 -1.601 -5.396 1.00 94.56 116 VAL A CA 1
ATOM 936 C C . VAL A 1 116 ? -17.147 -2.906 -5.542 1.00 94.56 116 VAL A C 1
ATOM 938 O O . VAL A 1 116 ? -17.012 -3.586 -6.555 1.00 94.56 116 VAL A O 1
ATOM 941 N N . GLY A 1 117 ? -17.983 -3.263 -4.562 1.00 91.94 117 GLY A N 1
ATOM 942 C CA . GLY A 1 117 ? -18.848 -4.448 -4.608 1.00 91.94 117 GLY A CA 1
ATOM 943 C C . GLY A 1 117 ? -18.155 -5.784 -4.307 1.00 91.94 117 GLY A C 1
ATOM 944 O O . GLY A 1 117 ? -18.789 -6.833 -4.416 1.00 91.94 117 GLY A O 1
ATOM 945 N N . GLU A 1 118 ? -16.882 -5.769 -3.910 1.00 91.56 118 GLU A N 1
ATOM 946 C CA . GLU A 1 118 ? -16.094 -6.956 -3.549 1.00 91.56 118 GLU A CA 1
ATOM 947 C C . GLU A 1 118 ? -15.953 -7.094 -2.029 1.00 91.56 118 GLU A C 1
ATOM 949 O O . GLU A 1 118 ? -15.982 -6.109 -1.299 1.00 91.56 118 GLU A O 1
ATOM 954 N N . THR A 1 119 ? -15.802 -8.319 -1.517 1.00 92.19 119 THR A N 1
ATOM 955 C CA . THR A 1 119 ? -15.670 -8.525 -0.065 1.00 92.19 119 THR A CA 1
ATOM 956 C C . THR A 1 119 ? -14.224 -8.354 0.379 1.00 92.19 119 THR A C 1
ATOM 958 O O . THR A 1 119 ? -13.349 -9.115 -0.040 1.00 92.19 119 THR A O 1
ATOM 961 N N . PHE A 1 120 ? -14.005 -7.416 1.299 1.00 92.31 120 PHE A N 1
ATOM 962 C CA . PHE A 1 120 ? -12.711 -7.182 1.928 1.00 92.31 120 PHE A CA 1
ATOM 963 C C . PHE A 1 120 ? -12.732 -7.547 3.408 1.00 92.31 120 PHE A C 1
ATOM 965 O O . PHE A 1 120 ? -13.720 -7.360 4.119 1.00 92.31 120 PHE A O 1
ATOM 972 N N . GLU A 1 121 ? -11.589 -8.013 3.890 1.00 91.31 121 GLU A N 1
ATOM 973 C CA . GLU A 1 121 ? -11.299 -8.190 5.299 1.00 91.31 121 GLU A CA 1
ATOM 974 C C . GLU A 1 121 ? -10.066 -7.390 5.698 1.00 91.31 121 GLU A C 1
ATOM 976 O O . GLU A 1 121 ? -9.123 -7.213 4.929 1.00 91.31 121 GLU A O 1
ATOM 981 N N . SER A 1 122 ? -10.064 -6.935 6.948 1.00 90.44 122 SER A N 1
ATOM 982 C CA . SER A 1 122 ? -8.904 -6.292 7.548 1.00 90.44 122 SER A CA 1
ATOM 983 C C . SER A 1 122 ? -8.252 -7.182 8.590 1.00 90.44 122 SER A C 1
ATOM 985 O O . SER A 1 122 ? -8.946 -7.777 9.427 1.00 90.44 122 SER A O 1
ATOM 987 N N . TRP A 1 123 ? -6.933 -7.160 8.642 1.00 87.44 123 TRP A N 1
ATOM 988 C CA . TRP A 1 123 ? -6.160 -7.789 9.701 1.00 87.44 123 TRP A CA 1
ATOM 989 C C . TRP A 1 123 ? -4.929 -6.942 10.028 1.00 87.44 123 TRP A C 1
ATOM 991 O O . TRP A 1 123 ? -4.613 -5.974 9.341 1.00 87.44 123 TRP A O 1
ATOM 1001 N N . ALA A 1 124 ? -4.269 -7.253 11.135 1.00 84.31 124 ALA A N 1
ATOM 1002 C CA . ALA A 1 124 ? -3.065 -6.556 11.561 1.00 84.31 124 ALA A CA 1
ATOM 1003 C C . ALA A 1 124 ? -2.131 -7.562 12.237 1.00 84.31 124 ALA A C 1
ATOM 1005 O O . ALA A 1 124 ? -2.593 -8.294 13.125 1.00 84.31 124 ALA A O 1
ATOM 1006 N N . PRO A 1 125 ? -0.844 -7.624 11.852 1.00 80.75 125 PRO A N 1
ATOM 1007 C CA . PRO A 1 125 ? 0.122 -8.444 12.562 1.00 80.75 125 PRO A CA 1
ATOM 1008 C C . PRO A 1 125 ? 0.236 -8.001 14.027 1.00 80.75 125 PRO A C 1
ATOM 1010 O O . PRO A 1 125 ? 0.105 -6.822 14.365 1.00 80.75 125 PRO A O 1
ATOM 1013 N N . ASN A 1 126 ? 0.481 -8.955 14.925 1.00 75.56 126 ASN A N 1
ATOM 1014 C CA . ASN A 1 126 ? 0.526 -8.678 16.358 1.00 75.56 126 ASN A CA 1
ATOM 1015 C C . ASN A 1 126 ? 1.616 -7.645 16.698 1.00 75.56 126 ASN A C 1
ATOM 1017 O O . ASN A 1 126 ? 2.775 -7.836 16.342 1.00 75.56 126 ASN A O 1
ATOM 1021 N N . LYS A 1 127 ? 1.247 -6.593 17.443 1.00 74.44 127 LYS A N 1
ATOM 1022 C CA . LYS A 1 127 ? 2.128 -5.468 17.817 1.00 74.44 127 LYS A CA 1
ATOM 1023 C C . LYS A 1 127 ? 2.741 -4.722 16.623 1.00 74.44 127 LYS A C 1
ATOM 1025 O O . LYS A 1 127 ? 3.786 -4.098 16.785 1.00 74.44 127 LYS A O 1
ATOM 1030 N N . SER A 1 128 ? 2.117 -4.783 15.451 1.00 81.88 128 SER A N 1
ATOM 1031 C CA . SER A 1 128 ? 2.606 -4.068 14.280 1.00 81.88 128 SER A CA 1
ATOM 1032 C C . SER A 1 128 ? 1.894 -2.725 14.109 1.00 81.88 128 SER A C 1
ATOM 1034 O O . SER A 1 128 ? 0.678 -2.656 14.298 1.00 81.88 128 SER A O 1
ATOM 1036 N N . PRO A 1 129 ? 2.611 -1.663 13.701 1.00 87.75 129 PRO A N 1
ATOM 1037 C CA . PRO A 1 129 ? 2.006 -0.391 13.320 1.00 87.75 129 PRO A CA 1
ATOM 1038 C C . PRO A 1 129 ? 1.272 -0.437 11.971 1.00 87.75 129 PRO A C 1
ATOM 1040 O O . PRO A 1 129 ? 0.931 0.617 11.442 1.00 87.75 129 PRO A O 1
ATOM 1043 N N . ILE A 1 130 ? 1.080 -1.616 11.377 1.00 90.19 130 ILE A N 1
ATOM 1044 C CA . ILE A 1 130 ? 0.443 -1.786 10.072 1.00 90.19 130 ILE A CA 1
ATOM 1045 C C . ILE A 1 130 ? -0.891 -2.520 10.199 1.00 90.19 130 ILE A C 1
ATOM 1047 O O . ILE A 1 130 ? -1.030 -3.494 10.941 1.00 90.19 130 ILE A O 1
ATOM 1051 N N . CYS A 1 131 ? -1.869 -2.052 9.440 1.00 91.81 131 CYS A N 1
ATOM 1052 C CA . CYS A 1 131 ? -3.120 -2.734 9.174 1.00 91.81 131 CYS A CA 1
ATOM 1053 C C . CYS A 1 131 ? -3.170 -3.066 7.689 1.00 91.81 131 CYS A C 1
ATOM 1055 O O . CYS A 1 131 ? -2.897 -2.193 6.870 1.00 91.81 131 CYS A O 1
ATOM 1057 N N . TYR A 1 132 ? -3.562 -4.287 7.355 1.00 92.69 132 TYR A N 1
ATOM 1058 C CA . TYR A 1 132 ? -3.812 -4.705 5.986 1.00 92.69 132 TYR A CA 1
ATOM 1059 C C . TYR A 1 132 ? -5.308 -4.813 5.719 1.00 92.69 132 TYR A C 1
ATOM 1061 O O . TYR A 1 132 ? -6.079 -5.199 6.603 1.00 92.69 132 TYR A O 1
ATOM 1069 N N . VAL A 1 133 ? -5.701 -4.495 4.490 1.00 93.50 133 VAL A N 1
ATOM 1070 C CA . VAL A 1 133 ? -7.031 -4.723 3.926 1.00 93.50 133 VAL A CA 1
ATOM 1071 C C . VAL A 1 133 ? -6.841 -5.522 2.643 1.00 93.50 133 VAL A C 1
ATOM 1073 O O . VAL A 1 133 ? -6.097 -5.124 1.752 1.00 93.50 133 VAL A O 1
ATOM 1076 N N . THR A 1 134 ? -7.475 -6.682 2.558 1.00 91.31 134 THR A N 1
ATOM 1077 C CA . THR A 1 134 ? -7.334 -7.584 1.413 1.00 91.31 134 THR A CA 1
ATOM 1078 C C . THR A 1 134 ? -8.635 -8.339 1.171 1.00 91.31 134 THR A C 1
ATOM 1080 O O . THR A 1 134 ? -9.573 -8.222 1.962 1.00 91.31 134 THR A O 1
ATOM 1083 N N . SER A 1 135 ? -8.739 -9.075 0.069 1.00 87.00 135 SER A N 1
ATOM 1084 C CA . SER A 1 135 ? -9.926 -9.872 -0.222 1.00 87.00 135 SER A CA 1
ATOM 1085 C C . SER A 1 135 ? -10.147 -10.950 0.839 1.00 87.00 135 SER A C 1
ATOM 1087 O O . SER A 1 135 ? -9.208 -11.410 1.490 1.00 87.00 135 SER A O 1
ATOM 1089 N N . ALA A 1 136 ? -11.396 -11.379 1.024 1.00 81.06 136 ALA A N 1
ATOM 1090 C CA . ALA A 1 136 ? -11.715 -12.417 2.008 1.00 81.06 136 ALA A CA 1
ATOM 1091 C C . ALA A 1 136 ? -10.955 -13.740 1.766 1.00 81.06 136 ALA A C 1
ATOM 1093 O O . ALA A 1 136 ? -10.608 -14.431 2.722 1.00 81.06 136 ALA A O 1
ATOM 1094 N N . GLU A 1 137 ? -10.673 -14.074 0.503 1.00 77.94 137 GLU A N 1
ATOM 1095 C CA . GLU A 1 137 ? -9.898 -15.260 0.128 1.00 77.94 137 GLU A CA 1
ATOM 1096 C C . GLU A 1 137 ? -8.443 -15.166 0.608 1.00 77.94 137 GLU A C 1
ATOM 1098 O O . GLU A 1 137 ? -7.946 -16.091 1.248 1.00 77.94 137 GLU A O 1
ATOM 1103 N N . GLU A 1 138 ? -7.797 -14.019 0.393 1.00 76.31 138 GLU A N 1
ATOM 1104 C CA . GLU A 1 138 ? -6.425 -13.758 0.847 1.00 76.31 138 GLU A CA 1
ATOM 1105 C C . GLU A 1 138 ? -6.339 -13.587 2.367 1.00 76.31 138 GLU A C 1
ATOM 1107 O O . GLU A 1 138 ? -5.349 -13.960 2.981 1.00 76.31 138 GLU A O 1
ATOM 1112 N N . ALA A 1 139 ? -7.379 -13.068 3.019 1.00 70.12 139 ALA A N 1
ATOM 1113 C CA . ALA A 1 139 ? -7.386 -12.931 4.474 1.00 70.12 139 ALA A CA 1
ATOM 1114 C C . ALA A 1 139 ? -7.460 -14.283 5.208 1.00 70.12 139 ALA A C 1
ATOM 1116 O O . ALA A 1 139 ? -6.984 -14.395 6.338 1.00 70.12 139 ALA A O 1
ATOM 1117 N N . ALA A 1 140 ? -8.050 -15.311 4.587 1.00 64.50 140 ALA A N 1
ATOM 1118 C CA . ALA A 1 140 ? -8.067 -16.680 5.119 1.00 64.50 140 ALA A CA 1
ATOM 1119 C C . ALA A 1 140 ? -6.698 -17.376 5.009 1.00 64.50 140 ALA A C 1
ATOM 1121 O O . ALA A 1 140 ? -6.420 -18.374 5.676 1.00 64.50 140 ALA A O 1
ATOM 1122 N N . GLN A 1 141 ? -5.864 -16.826 4.146 1.00 64.31 141 GLN A N 1
ATOM 1123 C CA . GLN A 1 141 ? -4.570 -17.288 3.726 1.00 64.31 141 GLN A CA 1
ATOM 1124 C C . GLN A 1 141 ? -3.536 -16.447 4.523 1.00 64.31 141 GLN A C 1
ATOM 1126 O O . GLN A 1 141 ? -3.079 -15.405 4.072 1.00 64.31 141 GLN A O 1
ATOM 1131 N N . GLU A 1 142 ? -3.227 -16.827 5.778 1.00 53.19 142 GLU A N 1
ATOM 1132 C CA . GLU A 1 142 ? -2.210 -16.149 6.622 1.00 53.19 142 GLU A CA 1
ATOM 1133 C C . GLU A 1 142 ? -0.821 -16.225 5.940 1.00 53.19 142 GLU A C 1
ATOM 1135 O O . GLU A 1 142 ? -0.050 -17.138 6.229 1.00 53.19 142 GLU A O 1
ATOM 1140 N N . TYR A 1 143 ? -0.491 -15.310 5.018 1.00 55.69 143 TYR A N 1
ATOM 1141 C CA . TYR A 1 143 ? 0.747 -15.396 4.232 1.00 55.69 143 TYR A CA 1
ATOM 1142 C C . TYR A 1 143 ? 1.674 -14.190 4.387 1.00 55.69 143 TYR A C 1
ATOM 1144 O O . TYR A 1 143 ? 1.319 -13.047 4.112 1.00 55.69 143 TYR A O 1
ATOM 1152 N N . GLU A 1 144 ? 2.920 -14.524 4.730 1.00 55.97 144 GLU A N 1
ATOM 1153 C CA . GLU A 1 144 ? 4.152 -13.798 4.388 1.00 55.97 144 GLU A CA 1
ATOM 1154 C C . GLU A 1 144 ? 4.663 -14.184 2.973 1.00 55.97 144 GLU A C 1
ATOM 1156 O O . GLU A 1 144 ? 5.792 -13.878 2.619 1.00 55.97 144 GLU A O 1
ATOM 1161 N N . GLY A 1 145 ? 3.861 -14.891 2.164 1.00 74.69 145 GLY A N 1
ATOM 1162 C CA . GLY A 1 145 ? 4.187 -15.339 0.800 1.00 74.69 145 GLY A CA 1
ATOM 1163 C C . GLY A 1 145 ? 3.831 -14.328 -0.300 1.00 74.69 145 GLY A C 1
ATOM 1164 O O . GLY A 1 145 ? 3.714 -13.130 -0.029 1.00 74.69 145 GLY A O 1
ATOM 1165 N N . ASP A 1 146 ? 3.652 -14.821 -1.534 1.00 82.12 146 ASP A N 1
ATOM 1166 C CA . ASP A 1 146 ? 3.161 -14.025 -2.672 1.00 82.12 146 ASP A CA 1
ATOM 1167 C C . ASP A 1 146 ? 1.820 -13.376 -2.327 1.00 82.12 146 ASP A C 1
ATOM 1169 O O . ASP A 1 146 ? 0.850 -14.070 -2.018 1.00 82.12 146 ASP A O 1
ATOM 1173 N N . SER A 1 147 ? 1.777 -12.046 -2.300 1.00 87.81 147 SER A N 1
ATOM 1174 C CA . SER A 1 147 ? 0.575 -11.333 -1.872 1.00 87.81 147 SER A CA 1
ATOM 1175 C C . SER A 1 147 ? 0.507 -9.915 -2.416 1.00 87.81 147 SER A C 1
ATOM 1177 O O . SER A 1 147 ? 1.513 -9.213 -2.505 1.00 87.81 147 SER A O 1
ATOM 1179 N N . ALA A 1 148 ? -0.715 -9.472 -2.711 1.00 93.31 148 ALA A N 1
ATOM 1180 C CA . ALA A 1 148 ? -1.057 -8.072 -2.910 1.00 93.31 148 ALA A CA 1
ATOM 1181 C C . ALA A 1 148 ? -2.065 -7.664 -1.834 1.00 93.31 148 ALA A C 1
ATOM 1183 O O . ALA A 1 148 ? -3.065 -8.342 -1.598 1.00 93.31 148 ALA A O 1
ATOM 1184 N N . GLN A 1 149 ? -1.782 -6.587 -1.110 1.00 94.50 149 GLN A N 1
ATOM 1185 C CA . GLN A 1 149 ? -2.584 -6.166 0.036 1.00 94.50 149 GLN A CA 1
ATOM 1186 C C . GLN A 1 149 ? -2.615 -4.648 0.101 1.00 94.50 149 GLN A C 1
ATOM 1188 O O . GLN A 1 149 ? -1.574 -3.996 0.006 1.00 94.50 149 GLN A O 1
ATOM 1193 N N . PHE A 1 150 ? -3.790 -4.071 0.335 1.00 96.88 150 PHE A N 1
ATOM 1194 C CA . PHE A 1 150 ? -3.830 -2.687 0.774 1.00 96.88 150 PHE A CA 1
ATOM 1195 C C . PHE A 1 150 ? -3.302 -2.596 2.197 1.00 96.88 150 PHE A C 1
ATOM 1197 O O . PHE A 1 150 ? -3.495 -3.511 3.001 1.00 96.88 150 PHE A O 1
ATOM 1204 N N . PHE A 1 151 ? -2.660 -1.486 2.529 1.00 95.31 151 PHE A N 1
ATOM 1205 C CA . PHE A 1 151 ? -2.127 -1.270 3.861 1.00 95.31 151 PHE A CA 1
ATOM 1206 C C . PHE A 1 151 ? -2.338 0.163 4.340 1.00 95.31 151 PHE A C 1
ATOM 1208 O O . PHE A 1 151 ? -2.479 1.099 3.556 1.00 95.31 151 PHE A O 1
ATOM 1215 N N . VAL A 1 152 ? -2.319 0.312 5.660 1.00 95.75 152 VAL A N 1
ATOM 1216 C CA . VAL A 1 152 ? -2.170 1.579 6.371 1.00 95.75 152 VAL A CA 1
ATOM 1217 C C . VAL A 1 152 ? -1.138 1.357 7.459 1.00 95.75 152 VAL A C 1
ATOM 1219 O O . VAL A 1 152 ? -1.270 0.423 8.247 1.00 95.75 152 VAL A O 1
ATOM 1222 N N . GLN A 1 153 ? -0.127 2.207 7.523 1.00 93.81 153 GLN A N 1
ATOM 1223 C CA . GLN A 1 153 ? 0.961 2.145 8.482 1.00 93.81 153 GLN A CA 1
ATOM 1224 C C . GLN A 1 153 ? 1.092 3.485 9.205 1.00 93.81 153 GLN A C 1
ATOM 1226 O O . GLN A 1 153 ? 1.157 4.532 8.569 1.00 93.81 153 GLN A O 1
ATOM 1231 N N . ALA A 1 154 ? 1.165 3.452 10.535 1.00 91.75 154 ALA A N 1
ATOM 1232 C CA . ALA A 1 154 ? 1.484 4.631 11.338 1.00 91.75 154 ALA A CA 1
ATOM 1233 C C . ALA A 1 154 ? 2.960 4.620 11.757 1.00 91.75 154 ALA A C 1
ATOM 1235 O O . ALA A 1 154 ? 3.475 3.627 12.263 1.00 91.75 154 ALA A O 1
ATOM 1236 N N . ALA A 1 155 ? 3.646 5.740 11.585 1.00 90.56 155 ALA A N 1
ATOM 1237 C CA . ALA A 1 155 ? 5.023 5.950 12.013 1.00 90.56 155 ALA A CA 1
ATOM 1238 C C . ALA A 1 155 ? 5.140 7.277 12.768 1.00 90.56 155 ALA A C 1
ATOM 1240 O O . ALA A 1 155 ? 4.241 8.108 12.726 1.00 90.56 155 ALA A O 1
ATOM 1241 N N . SER A 1 156 ? 6.264 7.532 13.433 1.00 89.38 156 SER A N 1
ATOM 1242 C CA . SER A 1 156 ? 6.453 8.776 14.200 1.00 89.38 156 SER A CA 1
ATOM 1243 C C . SER A 1 156 ? 6.267 10.055 13.370 1.00 89.38 156 SER A C 1
ATOM 1245 O O . SER A 1 156 ? 5.890 11.092 13.920 1.00 89.38 156 SER A O 1
ATOM 1247 N N . THR A 1 157 ? 6.505 9.980 12.058 1.00 89.25 157 THR A N 1
ATOM 1248 C CA . THR A 1 157 ? 6.381 11.084 11.098 1.00 89.25 157 THR A CA 1
ATOM 1249 C C . THR A 1 157 ? 4.969 11.257 10.529 1.00 89.25 157 THR A C 1
ATOM 1251 O O . THR A 1 157 ? 4.622 12.360 10.103 1.00 89.25 157 THR A O 1
ATOM 1254 N N . GLY A 1 158 ? 4.129 10.219 10.545 1.00 93.25 158 GLY A N 1
ATOM 1255 C CA . GLY A 1 158 ? 2.798 10.273 9.944 1.00 93.25 158 GLY A CA 1
ATOM 1256 C C . GLY A 1 158 ? 2.243 8.915 9.533 1.00 93.25 158 GLY A C 1
ATOM 1257 O O . GLY A 1 158 ? 2.625 7.881 10.079 1.00 93.25 158 GLY A O 1
ATOM 1258 N N . LEU A 1 159 ? 1.307 8.936 8.590 1.00 93.50 159 LEU A N 1
ATOM 1259 C CA . LEU A 1 159 ? 0.723 7.751 7.976 1.00 93.50 159 LEU A CA 1
ATOM 1260 C C . LEU A 1 159 ? 1.330 7.518 6.598 1.00 93.50 159 LEU A C 1
ATOM 1262 O O . LEU A 1 159 ? 1.510 8.471 5.841 1.00 93.50 159 LEU A O 1
ATOM 1266 N N . SER A 1 160 ? 1.538 6.254 6.253 1.00 95.50 160 SER A N 1
ATOM 1267 C CA . SER A 1 160 ? 1.619 5.811 4.864 1.00 95.50 160 SER A CA 1
ATOM 1268 C C . SER A 1 160 ? 0.524 4.790 4.588 1.00 95.50 160 SER A C 1
ATOM 1270 O O . SER A 1 160 ? 0.154 4.006 5.464 1.00 95.50 160 SER A O 1
ATOM 1272 N N . PHE A 1 161 ? -0.063 4.834 3.401 1.00 97.62 161 PHE A N 1
ATOM 1273 C CA . PHE A 1 161 ? -1.141 3.928 3.023 1.00 97.62 161 PHE A CA 1
ATOM 1274 C C . PHE A 1 161 ? -1.207 3.767 1.510 1.00 97.62 161 PHE A C 1
ATOM 1276 O O . PHE A 1 161 ? -0.868 4.684 0.767 1.00 97.62 161 PHE A O 1
ATOM 1283 N N . GLY A 1 162 ? -1.652 2.603 1.049 1.00 98.19 162 GLY A N 1
ATOM 1284 C CA . GLY A 1 162 ? -1.701 2.293 -0.375 1.00 98.19 162 GLY A CA 1
ATOM 1285 C C . GLY A 1 162 ? -1.686 0.796 -0.636 1.00 98.19 162 GLY A C 1
ATOM 1286 O O . GLY A 1 162 ? -2.250 0.030 0.145 1.00 98.19 162 GLY A O 1
ATOM 1287 N N . LEU A 1 163 ? -1.044 0.383 -1.725 1.00 97.88 163 LEU A N 1
ATOM 1288 C CA . LEU A 1 163 ? -0.915 -1.009 -2.151 1.00 97.88 163 LEU A CA 1
ATOM 1289 C C . LEU A 1 163 ? 0.502 -1.523 -1.868 1.00 97.88 163 LEU A C 1
ATOM 1291 O O . LEU A 1 163 ? 1.484 -0.896 -2.255 1.00 97.88 163 LEU A O 1
ATOM 1295 N N . ASN A 1 164 ? 0.601 -2.670 -1.200 1.00 95.50 164 ASN A N 1
ATOM 1296 C CA . ASN A 1 164 ? 1.843 -3.391 -0.944 1.00 95.50 164 ASN A CA 1
ATOM 1297 C C . ASN A 1 164 ? 1.794 -4.744 -1.657 1.00 95.50 164 ASN A C 1
ATOM 1299 O O . ASN A 1 164 ? 0.867 -5.525 -1.435 1.00 95.50 164 ASN A O 1
ATOM 1303 N N . ILE A 1 165 ? 2.809 -5.030 -2.465 1.00 94.94 165 ILE A N 1
ATOM 1304 C CA . ILE A 1 165 ? 2.959 -6.302 -3.172 1.00 94.94 165 ILE A CA 1
ATOM 1305 C C . ILE A 1 165 ? 4.254 -6.948 -2.710 1.00 94.94 165 I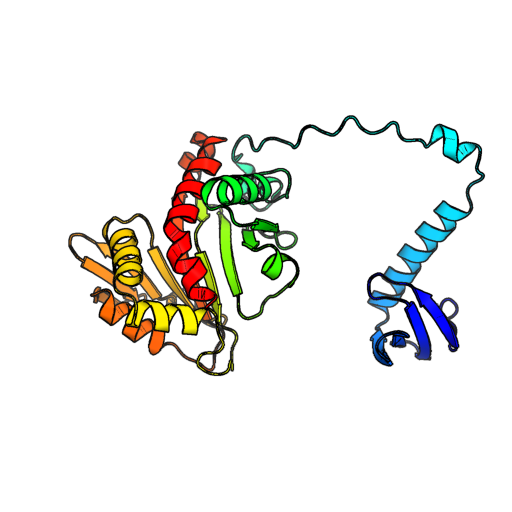LE A C 1
ATOM 1307 O O . ILE A 1 165 ? 5.297 -6.300 -2.668 1.00 94.94 165 ILE A O 1
ATOM 1311 N N . HIS A 1 166 ? 4.182 -8.216 -2.333 1.00 91.94 166 HIS A N 1
ATOM 1312 C CA . HIS A 1 166 ? 5.330 -8.995 -1.906 1.00 91.94 166 HIS A CA 1
ATOM 1313 C C . HIS A 1 166 ? 5.588 -10.117 -2.905 1.00 91.94 166 HIS A C 1
ATOM 1315 O O . HIS A 1 166 ? 4.707 -10.938 -3.150 1.00 91.94 166 HIS A O 1
ATOM 1321 N N . ARG A 1 167 ? 6.807 -10.151 -3.444 1.00 91.69 167 ARG A N 1
ATOM 1322 C CA . ARG A 1 167 ? 7.322 -11.239 -4.268 1.00 91.69 167 ARG A CA 1
ATOM 1323 C C . ARG A 1 167 ? 8.289 -12.073 -3.422 1.00 91.69 167 ARG A C 1
ATOM 1325 O O . ARG A 1 167 ? 9.316 -11.528 -3.020 1.00 91.69 167 ARG A O 1
ATOM 1332 N N . PRO A 1 168 ? 8.010 -13.357 -3.144 1.00 89.19 168 PRO A N 1
ATOM 1333 C CA . PRO A 1 168 ? 8.950 -14.205 -2.419 1.00 89.19 168 PRO A CA 1
ATOM 1334 C C . PRO A 1 168 ? 10.182 -14.521 -3.279 1.00 89.19 168 PRO A C 1
ATOM 1336 O O . PRO A 1 168 ? 10.104 -14.527 -4.507 1.00 89.19 168 PRO A O 1
ATOM 1339 N N . ALA A 1 169 ? 11.309 -14.812 -2.625 1.00 87.06 169 ALA A N 1
ATOM 1340 C CA . ALA A 1 169 ? 12.506 -15.300 -3.309 1.00 87.06 169 ALA A CA 1
ATOM 1341 C C . ALA A 1 169 ? 12.230 -16.633 -4.023 1.00 87.06 169 ALA A C 1
ATOM 1343 O O . ALA A 1 169 ? 11.418 -17.434 -3.549 1.00 87.06 169 ALA A O 1
ATOM 1344 N N . ASP A 1 170 ? 12.934 -16.875 -5.131 1.00 82.62 170 ASP A N 1
ATOM 1345 C CA . ASP A 1 170 ? 12.900 -18.133 -5.891 1.00 82.62 170 ASP A CA 1
ATOM 1346 C C . ASP A 1 170 ? 11.495 -18.551 -6.372 1.00 82.62 170 ASP A C 1
ATOM 1348 O O . ASP A 1 170 ? 11.217 -19.734 -6.600 1.00 82.62 170 ASP A O 1
ATOM 1352 N N . ALA A 1 171 ? 10.582 -17.588 -6.528 1.00 82.25 171 ALA A N 1
ATOM 1353 C CA . ALA A 1 171 ? 9.280 -17.847 -7.118 1.00 82.25 171 ALA A CA 1
ATOM 1354 C C . ALA A 1 171 ? 9.419 -18.209 -8.603 1.00 82.25 171 ALA A C 1
ATOM 1356 O O . ALA A 1 171 ? 10.292 -17.701 -9.307 1.00 82.25 171 ALA A O 1
ATOM 1357 N N . ALA A 1 172 ? 8.541 -19.082 -9.103 1.00 79.06 172 ALA A N 1
ATOM 1358 C CA . ALA A 1 172 ? 8.507 -19.365 -10.532 1.00 79.06 172 ALA A CA 1
ATOM 1359 C C . ALA A 1 172 ? 8.094 -18.100 -11.302 1.00 79.06 172 ALA A C 1
ATOM 1361 O O . ALA A 1 172 ? 7.135 -17.429 -10.916 1.00 79.06 172 ALA A O 1
ATOM 1362 N N . GLU A 1 173 ? 8.785 -17.798 -12.398 1.00 75.00 173 GLU A N 1
ATOM 1363 C CA . GLU A 1 173 ? 8.467 -16.654 -13.255 1.00 75.00 173 GLU A CA 1
ATOM 1364 C C . GLU A 1 173 ? 6.997 -16.693 -13.705 1.00 75.00 173 GLU A C 1
ATOM 1366 O O . GLU A 1 173 ? 6.473 -17.745 -14.086 1.00 75.00 173 GLU A O 1
ATOM 1371 N N . GLY A 1 174 ? 6.316 -15.549 -13.617 1.00 76.94 174 GLY A N 1
ATOM 1372 C CA . GLY A 1 174 ? 4.909 -15.411 -14.005 1.00 76.94 174 GLY A CA 1
ATOM 1373 C C . GLY A 1 174 ? 3.914 -15.965 -12.982 1.00 76.94 174 GLY A C 1
ATOM 1374 O O . GLY A 1 174 ? 2.705 -15.913 -13.212 1.00 76.94 174 GLY A O 1
ATOM 1375 N N . SER A 1 175 ? 4.386 -16.505 -11.855 1.00 84.06 175 SER A N 1
ATOM 1376 C CA . SER A 1 175 ? 3.509 -17.085 -10.831 1.00 84.06 175 SER A CA 1
ATOM 1377 C C . SER A 1 175 ? 3.136 -16.111 -9.718 1.00 84.06 175 SER A C 1
ATOM 1379 O O . SER A 1 175 ? 2.214 -16.408 -8.956 1.00 84.06 175 SER A O 1
ATOM 1381 N N . THR A 1 176 ? 3.793 -14.949 -9.637 1.00 91.00 176 THR A N 1
ATOM 1382 C CA . THR A 1 176 ? 3.614 -14.015 -8.519 1.00 91.00 176 THR A CA 1
ATOM 1383 C C . THR A 1 176 ? 2.676 -12.853 -8.835 1.00 91.00 176 THR A C 1
ATOM 1385 O O . THR A 1 176 ? 2.449 -12.501 -9.993 1.00 91.00 176 THR A O 1
ATOM 1388 N N . ALA A 1 177 ? 2.124 -12.230 -7.795 1.00 92.50 177 ALA A N 1
ATOM 1389 C CA . ALA A 1 177 ? 1.327 -11.012 -7.877 1.00 92.50 177 ALA A CA 1
ATOM 1390 C C . ALA A 1 177 ? 2.112 -9.865 -8.519 1.00 92.50 177 ALA A C 1
ATOM 1392 O O . ALA A 1 177 ? 1.558 -9.078 -9.283 1.00 92.50 177 ALA A O 1
ATOM 1393 N N . TRP A 1 178 ? 3.414 -9.818 -8.240 1.00 93.75 178 TRP A N 1
ATOM 1394 C CA . TRP A 1 178 ? 4.356 -8.904 -8.868 1.00 93.75 178 TRP A CA 1
ATOM 1395 C C . TRP A 1 178 ? 4.452 -9.141 -10.381 1.00 93.75 178 TRP A C 1
ATOM 1397 O O . TRP A 1 178 ? 4.271 -8.202 -11.153 1.00 93.75 178 TRP A O 1
ATOM 1407 N N . ASP A 1 179 ? 4.665 -10.386 -10.818 1.00 92.88 179 ASP A N 1
ATOM 1408 C CA . ASP A 1 179 ? 4.807 -10.699 -12.248 1.00 92.88 179 ASP A CA 1
ATOM 1409 C C . ASP A 1 179 ? 3.514 -10.418 -13.024 1.00 92.88 179 ASP A C 1
ATOM 1411 O O . ASP A 1 179 ? 3.552 -9.880 -14.133 1.00 92.88 179 ASP A O 1
ATOM 1415 N N . ARG A 1 180 ? 2.355 -10.732 -12.424 1.00 95.06 180 ARG A N 1
ATOM 1416 C CA . ARG A 1 180 ? 1.036 -10.420 -12.998 1.00 95.06 180 ARG A CA 1
ATOM 1417 C C . ARG A 1 180 ? 0.825 -8.916 -13.149 1.00 95.06 180 ARG A C 1
ATOM 1419 O O . ARG A 1 180 ? 0.364 -8.474 -14.203 1.00 95.06 180 ARG A O 1
ATOM 1426 N N . LEU A 1 181 ? 1.213 -8.126 -12.145 1.00 96.56 181 LEU A N 1
ATOM 1427 C CA . LEU A 1 181 ? 1.146 -6.670 -12.229 1.00 96.56 181 LEU A CA 1
ATOM 1428 C C . LEU A 1 181 ? 2.041 -6.130 -13.347 1.00 96.56 181 LEU A C 1
ATOM 1430 O O . LEU A 1 181 ? 1.563 -5.342 -14.153 1.00 96.56 181 LEU A O 1
ATOM 1434 N N . ILE A 1 182 ? 3.308 -6.550 -13.420 1.00 95.25 182 ILE A N 1
ATOM 1435 C CA . ILE A 1 182 ? 4.240 -6.077 -14.459 1.00 95.25 182 ILE A CA 1
ATOM 1436 C C . ILE A 1 182 ? 3.733 -6.435 -15.850 1.00 95.25 182 ILE A C 1
ATOM 1438 O O . ILE A 1 182 ? 3.720 -5.578 -16.731 1.00 95.25 182 ILE A O 1
ATOM 1442 N N . THR A 1 183 ? 3.280 -7.675 -16.035 1.00 95.50 183 THR A N 1
ATOM 1443 C CA . THR A 1 183 ? 2.709 -8.125 -17.310 1.00 95.50 183 THR A CA 1
ATOM 1444 C C . THR A 1 183 ? 1.523 -7.244 -17.695 1.00 95.50 183 THR A C 1
ATOM 1446 O O . THR A 1 183 ? 1.487 -6.702 -18.794 1.00 95.50 183 THR A O 1
ATOM 1449 N N . THR A 1 184 ? 0.599 -7.006 -16.758 1.00 96.75 184 THR A N 1
ATOM 1450 C CA . THR A 1 184 ? -0.566 -6.145 -17.001 1.00 96.75 184 THR A CA 1
ATOM 1451 C C . THR A 1 184 ? -0.156 -4.706 -17.309 1.00 96.75 184 THR A C 1
ATOM 1453 O O . THR A 1 184 ? -0.702 -4.111 -18.225 1.00 96.75 184 THR A O 1
ATOM 1456 N N . LEU A 1 185 ? 0.827 -4.141 -16.605 1.00 96.69 185 LEU A N 1
ATOM 1457 C CA . LEU A 1 185 ? 1.332 -2.794 -16.889 1.00 96.69 185 LEU A CA 1
ATOM 1458 C C . LEU A 1 185 ? 1.974 -2.691 -18.283 1.00 96.69 185 LEU A C 1
ATOM 1460 O O . LEU A 1 185 ? 1.896 -1.638 -18.909 1.00 96.69 185 LEU A O 1
ATOM 1464 N N . GLY A 1 186 ? 2.597 -3.763 -18.776 1.00 95.62 186 GLY A N 1
ATOM 1465 C CA . GLY A 1 186 ? 3.169 -3.811 -20.123 1.00 95.62 186 GLY A CA 1
ATOM 1466 C C . GLY A 1 186 ? 2.140 -4.014 -21.242 1.00 95.62 186 GLY A C 1
ATOM 1467 O O . GLY A 1 186 ? 2.402 -3.632 -22.381 1.00 95.62 186 GLY A O 1
ATOM 1468 N N . GLU A 1 187 ? 0.984 -4.613 -20.939 1.00 96.12 187 GLU A N 1
ATOM 1469 C CA . GLU A 1 187 ? -0.011 -5.032 -21.939 1.00 96.12 187 GLU A CA 1
ATOM 1470 C C . GLU A 1 187 ? -1.315 -4.208 -21.924 1.00 96.12 187 GLU A C 1
ATOM 1472 O O . GLU A 1 187 ? -1.975 -4.090 -22.959 1.00 96.12 187 GLU A O 1
ATOM 1477 N N . ASP A 1 188 ? -1.694 -3.627 -20.782 1.00 97.19 188 ASP A N 1
ATOM 1478 C CA . ASP A 1 188 ? -2.941 -2.886 -20.559 1.00 97.19 188 ASP A CA 1
ATOM 1479 C C . ASP A 1 188 ? -2.656 -1.380 -20.397 1.00 97.19 188 ASP A C 1
ATOM 1481 O O . ASP A 1 188 ? -2.330 -0.884 -19.315 1.00 97.19 188 ASP A O 1
ATOM 1485 N N . GLU A 1 189 ? -2.784 -0.646 -21.509 1.00 96.75 189 GLU A N 1
ATOM 1486 C CA . GLU A 1 189 ? -2.563 0.807 -21.577 1.00 96.75 189 GLU A CA 1
ATOM 1487 C C . GLU A 1 189 ? -3.420 1.605 -20.568 1.00 96.75 189 GLU A C 1
ATOM 1489 O O . GLU A 1 189 ? -2.881 2.494 -19.910 1.00 96.75 189 GLU A O 1
ATOM 1494 N N . PRO A 1 190 ? -4.720 1.310 -20.361 1.00 97.56 190 PRO A N 1
ATOM 1495 C CA . PRO A 1 190 ? -5.489 1.919 -19.277 1.00 97.56 190 PRO A CA 1
ATOM 1496 C C . PRO A 1 190 ? -4.880 1.771 -17.873 1.00 97.56 190 PRO A C 1
ATOM 1498 O O . PRO A 1 190 ? -4.898 2.736 -17.107 1.00 97.56 190 PRO A O 1
ATOM 1501 N N . ILE A 1 191 ? -4.357 0.594 -17.511 1.00 97.50 191 ILE A N 1
ATOM 1502 C CA . ILE A 1 191 ? -3.775 0.360 -16.177 1.00 97.50 191 ILE A CA 1
ATOM 1503 C C . ILE A 1 191 ? -2.420 1.063 -16.030 1.00 97.50 191 ILE A C 1
ATOM 1505 O O . ILE A 1 191 ? -2.144 1.653 -14.980 1.00 97.50 191 ILE A O 1
ATOM 1509 N N . SER A 1 192 ? -1.585 1.058 -17.072 1.00 97.00 192 SER A N 1
ATOM 1510 C CA . SER A 1 192 ? -0.306 1.777 -17.048 1.00 97.00 192 SER A CA 1
ATOM 1511 C C . SER A 1 192 ? -0.496 3.295 -17.024 1.00 97.00 192 SER A C 1
ATOM 1513 O O . SER A 1 192 ? 0.142 3.976 -16.217 1.00 97.00 192 SER A O 1
ATOM 1515 N N . ALA A 1 193 ? -1.442 3.824 -17.807 1.00 95.88 193 ALA A N 1
ATOM 1516 C CA . ALA A 1 193 ? -1.830 5.232 -17.776 1.00 95.88 193 ALA A CA 1
ATOM 1517 C C . ALA A 1 193 ? -2.373 5.641 -16.400 1.00 95.88 193 ALA A C 1
ATOM 1519 O O . ALA A 1 193 ? -1.990 6.686 -15.880 1.00 95.88 193 ALA A O 1
ATOM 1520 N N . GLN A 1 194 ? -3.189 4.794 -15.761 1.00 97.19 194 GLN A N 1
ATOM 1521 C CA . GLN A 1 194 ? -3.675 5.039 -14.402 1.00 97.19 194 GLN A CA 1
ATOM 1522 C C . GLN A 1 194 ? -2.525 5.184 -13.394 1.00 97.19 194 GLN A C 1
ATOM 1524 O O . GLN A 1 194 ? -2.538 6.110 -12.581 1.00 97.19 194 GLN A O 1
ATOM 1529 N N . LEU A 1 195 ? -1.535 4.285 -13.423 1.00 96.62 195 LEU A N 1
ATOM 1530 C CA . LEU A 1 195 ? -0.371 4.386 -12.538 1.00 96.62 195 LEU A CA 1
ATOM 1531 C C . LEU A 1 195 ? 0.437 5.656 -12.826 1.00 96.62 195 LEU A C 1
ATOM 1533 O O . LEU A 1 195 ? 0.814 6.366 -11.893 1.00 96.62 195 LEU A O 1
ATOM 1537 N N . ASN A 1 196 ? 0.669 5.957 -14.105 1.00 95.56 196 ASN A N 1
ATOM 1538 C CA . ASN A 1 196 ? 1.384 7.158 -14.517 1.00 95.56 196 ASN A CA 1
ATOM 1539 C C . ASN A 1 196 ? 0.689 8.434 -14.020 1.00 95.56 196 ASN A C 1
ATOM 1541 O O . ASN A 1 196 ? 1.339 9.286 -13.422 1.00 95.56 196 ASN A O 1
ATOM 1545 N N . ASP A 1 197 ? -0.630 8.543 -14.189 1.00 94.19 197 ASP A N 1
ATOM 1546 C CA . ASP A 1 197 ? -1.406 9.704 -13.744 1.00 94.19 197 ASP A CA 1
ATOM 1547 C C . ASP A 1 197 ? -1.321 9.896 -12.221 1.00 94.19 197 ASP A C 1
ATOM 1549 O O . ASP A 1 197 ? -1.151 11.019 -11.733 1.00 94.19 197 ASP A O 1
ATOM 1553 N N . LEU A 1 198 ? -1.392 8.807 -11.449 1.00 94.69 198 LEU A N 1
ATOM 1554 C CA . LEU A 1 198 ? -1.249 8.852 -9.991 1.00 94.69 198 LEU A CA 1
ATOM 1555 C C . LEU A 1 198 ? 0.154 9.300 -9.553 1.00 94.69 198 LEU A C 1
ATOM 1557 O O . LEU A 1 198 ? 0.270 10.054 -8.583 1.00 94.69 198 LEU A O 1
ATOM 1561 N N . LEU A 1 199 ? 1.202 8.866 -10.257 1.00 93.25 199 LEU A N 1
ATOM 1562 C CA . LEU A 1 199 ? 2.583 9.265 -9.980 1.00 93.25 199 LEU A CA 1
ATOM 1563 C C . LEU A 1 199 ? 2.838 10.728 -10.361 1.00 93.25 199 LEU A C 1
ATOM 1565 O O . L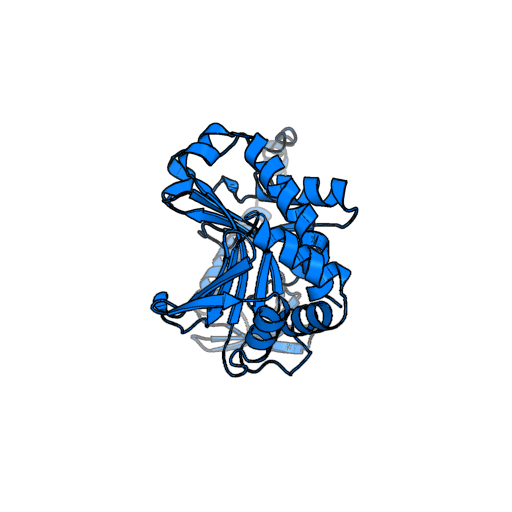EU A 1 199 ? 3.305 11.498 -9.525 1.00 93.25 199 LEU A O 1
ATOM 1569 N N . VAL A 1 200 ? 2.493 11.129 -11.589 1.00 91.06 200 VAL A N 1
ATOM 1570 C CA . VAL A 1 200 ? 2.715 12.490 -12.114 1.00 91.06 200 VAL A CA 1
ATOM 1571 C C . VAL A 1 200 ? 1.933 13.532 -11.313 1.00 91.06 200 VAL A C 1
ATOM 1573 O O . VAL A 1 200 ? 2.458 14.598 -11.007 1.00 91.06 200 VAL A O 1
ATOM 1576 N N . SER A 1 201 ? 0.700 13.219 -10.900 1.00 89.31 201 SER A N 1
ATOM 1577 C CA . SER A 1 201 ? -0.096 14.109 -10.036 1.00 89.31 201 SER A CA 1
ATOM 1578 C C . SER A 1 201 ? 0.446 14.249 -8.608 1.00 89.31 201 SER A C 1
ATOM 1580 O O . SER A 1 201 ? -0.051 15.088 -7.853 1.00 89.31 201 SER A O 1
ATOM 1582 N N . GLY A 1 202 ? 1.428 13.431 -8.213 1.00 87.75 202 GLY A N 1
ATOM 1583 C CA . GLY A 1 202 ? 1.933 13.365 -6.843 1.00 87.75 202 GLY A CA 1
ATOM 1584 C C . GLY A 1 202 ? 0.944 12.734 -5.859 1.00 87.75 202 GLY A C 1
ATOM 1585 O O . GLY A 1 202 ? 1.096 12.898 -4.649 1.00 87.75 202 GLY A O 1
ATOM 1586 N N . THR A 1 203 ? -0.081 12.034 -6.359 1.00 91.88 203 THR A N 1
ATOM 1587 C CA . THR A 1 203 ? -1.056 11.322 -5.518 1.00 91.88 203 THR A CA 1
ATOM 1588 C C . THR A 1 203 ? -0.408 10.130 -4.822 1.00 91.88 203 THR A C 1
ATOM 1590 O O . THR A 1 203 ? -0.746 9.823 -3.680 1.00 91.88 203 THR A O 1
ATOM 1593 N N . VAL A 1 204 ? 0.524 9.460 -5.504 1.00 95.31 204 VAL A N 1
ATOM 1594 C CA . VAL A 1 204 ? 1.283 8.333 -4.957 1.00 95.31 204 VAL A CA 1
ATOM 1595 C C . VAL A 1 204 ? 2.766 8.456 -5.269 1.00 95.31 204 VAL A C 1
ATOM 1597 O O . VAL A 1 204 ? 3.180 9.106 -6.226 1.00 95.31 204 VAL A O 1
ATOM 1600 N N . GLU A 1 205 ? 3.552 7.759 -4.465 1.00 94.81 205 GLU A N 1
ATOM 1601 C CA . GLU A 1 205 ? 4.934 7.395 -4.722 1.00 94.81 205 GLU A CA 1
ATOM 1602 C C . GLU A 1 205 ? 4.994 5.878 -4.946 1.00 94.81 205 GLU A C 1
ATOM 1604 O O . GLU A 1 205 ? 4.316 5.106 -4.259 1.00 94.81 205 GLU A O 1
ATOM 1609 N N . LEU A 1 206 ? 5.799 5.440 -5.911 1.00 96.69 206 LEU A N 1
ATOM 1610 C CA . LEU A 1 206 ? 6.112 4.031 -6.114 1.00 96.69 206 LEU A CA 1
ATOM 1611 C C . LEU A 1 206 ? 7.501 3.754 -5.557 1.00 96.69 206 LEU A C 1
ATOM 1613 O O . LEU A 1 206 ? 8.415 4.548 -5.719 1.00 96.69 206 LEU A O 1
ATOM 1617 N N . SER A 1 207 ? 7.695 2.616 -4.910 1.00 95.25 207 SER A N 1
ATOM 1618 C CA . SER A 1 207 ? 9.024 2.222 -4.461 1.00 95.25 207 SER A CA 1
ATOM 1619 C C . SER A 1 207 ? 9.164 0.722 -4.345 1.00 95.25 207 SER A C 1
ATOM 1621 O O . SER A 1 207 ? 8.192 0.030 -4.035 1.00 95.25 207 SER A O 1
ATOM 1623 N N . TRP A 1 208 ? 10.377 0.225 -4.542 1.00 94.44 208 TRP A N 1
ATOM 1624 C CA . TRP A 1 208 ? 10.684 -1.177 -4.325 1.00 94.44 208 TRP A CA 1
ATOM 1625 C C . TRP A 1 208 ? 12.024 -1.377 -3.645 1.00 94.44 208 TRP A C 1
ATOM 1627 O O . TRP A 1 208 ? 12.929 -0.546 -3.717 1.00 94.44 208 TRP A O 1
ATOM 1637 N N . TYR A 1 209 ? 12.115 -2.482 -2.917 1.00 92.88 209 TYR A N 1
ATOM 1638 C CA . TYR A 1 209 ? 13.300 -2.853 -2.163 1.00 92.88 209 TYR A CA 1
ATOM 1639 C C . TYR A 1 209 ? 13.305 -4.354 -1.888 1.00 92.88 209 TYR A C 1
ATOM 1641 O O . TYR A 1 209 ? 12.251 -4.981 -1.738 1.00 92.88 209 TYR A O 1
ATOM 1649 N N . GLY A 1 210 ? 14.502 -4.925 -1.796 1.00 89.00 210 GLY A N 1
ATOM 1650 C CA . GLY A 1 210 ? 14.697 -6.291 -1.335 1.00 89.00 210 GLY A CA 1
ATOM 1651 C C . GLY A 1 210 ? 14.626 -6.399 0.183 1.00 89.00 210 GLY A C 1
ATOM 1652 O O . GLY A 1 210 ? 14.965 -5.468 0.913 1.00 89.00 210 GLY A O 1
ATOM 1653 N N . GLU A 1 211 ? 14.204 -7.557 0.683 1.00 81.50 211 GLU A N 1
ATOM 1654 C CA . GLU A 1 211 ? 14.084 -7.785 2.131 1.00 81.50 211 GLU A CA 1
ATOM 1655 C C . GLU A 1 211 ? 15.433 -7.746 2.865 1.00 81.50 211 GLU A C 1
ATOM 1657 O O . GLU A 1 211 ? 15.490 -7.458 4.060 1.00 81.50 211 GLU A O 1
ATOM 1662 N N . THR A 1 212 ? 16.525 -8.009 2.146 1.00 83.06 212 THR A N 1
ATOM 1663 C CA . THR A 1 212 ? 17.898 -7.984 2.666 1.00 83.06 212 THR A CA 1
ATOM 1664 C C . THR A 1 212 ? 18.659 -6.710 2.309 1.00 83.06 212 THR A C 1
ATOM 1666 O O . THR A 1 212 ? 19.841 -6.604 2.640 1.00 83.06 212 THR A O 1
ATOM 1669 N N . TRP A 1 213 ? 18.021 -5.770 1.611 1.00 81.81 213 TRP A N 1
ATOM 1670 C CA . TRP A 1 213 ? 18.667 -4.553 1.133 1.00 81.81 213 TRP A CA 1
ATOM 1671 C C . TRP A 1 213 ? 18.845 -3.539 2.263 1.00 81.81 213 TRP A C 1
ATOM 1673 O O . TRP A 1 213 ? 18.049 -3.456 3.205 1.00 81.81 213 TRP A O 1
ATOM 1683 N N . ALA A 1 214 ? 19.896 -2.731 2.168 1.00 77.62 214 ALA A N 1
ATOM 1684 C CA . ALA A 1 214 ? 20.033 -1.554 3.006 1.00 77.62 214 ALA A CA 1
ATOM 1685 C C . ALA A 1 214 ? 18.917 -0.546 2.666 1.00 77.62 214 ALA A C 1
ATOM 1687 O O . ALA A 1 214 ? 18.530 -0.424 1.506 1.00 77.62 214 ALA A O 1
ATOM 1688 N N . PRO A 1 215 ? 18.432 0.264 3.627 1.00 74.19 215 PRO A N 1
ATOM 1689 C CA . PRO A 1 215 ? 17.401 1.267 3.344 1.00 74.19 215 PRO A CA 1
ATOM 1690 C C . PRO A 1 215 ? 17.765 2.251 2.220 1.00 74.19 215 PRO A C 1
ATOM 1692 O O . PRO A 1 215 ? 16.878 2.778 1.561 1.00 74.19 215 PRO A O 1
ATOM 1695 N N . SER A 1 216 ? 19.061 2.496 2.002 1.00 75.94 216 SER A N 1
ATOM 1696 C CA . SER A 1 216 ? 19.588 3.347 0.927 1.00 75.94 216 SER A CA 1
ATOM 1697 C C . SER A 1 216 ? 19.518 2.723 -0.468 1.00 75.94 216 SER A C 1
ATOM 1699 O O . SER A 1 216 ? 19.774 3.418 -1.442 1.00 75.94 216 SER A O 1
ATOM 1701 N N . GLU A 1 217 ? 19.245 1.424 -0.559 1.00 81.88 217 GLU A N 1
ATOM 1702 C CA . GLU A 1 217 ? 19.090 0.684 -1.817 1.00 81.88 217 GLU A CA 1
ATOM 1703 C C . GLU A 1 217 ? 17.618 0.623 -2.255 1.00 81.88 217 GLU A C 1
ATOM 1705 O O . GLU A 1 217 ? 17.313 0.049 -3.294 1.00 81.88 217 GLU A O 1
ATOM 1710 N N . ARG A 1 218 ? 16.696 1.217 -1.479 1.00 87.88 218 ARG A N 1
ATOM 1711 C CA . ARG A 1 218 ? 15.307 1.420 -1.904 1.00 87.88 218 ARG A CA 1
ATOM 1712 C C . ARG A 1 218 ? 15.297 2.323 -3.131 1.00 87.88 218 ARG A C 1
ATOM 1714 O O . ARG A 1 218 ? 15.821 3.434 -3.083 1.00 87.88 218 ARG A O 1
ATOM 1721 N N . GLU A 1 219 ? 14.659 1.849 -4.188 1.00 92.06 219 GLU A N 1
ATOM 1722 C CA . GLU A 1 219 ? 14.375 2.659 -5.363 1.00 92.06 219 GLU A CA 1
ATOM 1723 C C . GLU A 1 219 ? 13.001 3.294 -5.207 1.00 92.06 219 GLU A C 1
ATOM 1725 O O . GLU A 1 219 ? 12.053 2.642 -4.753 1.00 92.06 219 GLU A O 1
ATOM 1730 N N . THR A 1 220 ? 12.900 4.564 -5.579 1.00 92.88 220 THR A N 1
ATOM 1731 C CA . THR A 1 220 ? 11.686 5.356 -5.404 1.00 92.88 220 THR A CA 1
ATOM 1732 C C . THR A 1 220 ? 11.388 6.154 -6.665 1.00 92.88 220 THR A C 1
ATOM 1734 O O . THR A 1 220 ? 12.268 6.811 -7.205 1.00 92.88 220 THR A O 1
ATOM 1737 N N . VAL A 1 221 ? 10.136 6.143 -7.109 1.00 94.00 221 VAL A N 1
ATOM 1738 C CA . VAL A 1 221 ? 9.620 6.895 -8.251 1.00 94.00 221 VAL A CA 1
ATOM 1739 C C . VAL A 1 221 ? 8.515 7.828 -7.774 1.00 94.00 221 VAL A C 1
ATOM 1741 O O . VAL A 1 221 ? 7.544 7.388 -7.155 1.00 94.00 221 VAL A O 1
ATOM 1744 N N . ARG A 1 222 ? 8.635 9.113 -8.103 1.00 91.00 222 ARG A N 1
ATOM 1745 C CA . ARG A 1 222 ? 7.628 10.147 -7.815 1.00 91.00 222 ARG A CA 1
ATOM 1746 C C . ARG A 1 222 ? 7.464 11.091 -9.001 1.00 91.00 222 ARG A C 1
ATOM 1748 O O . ARG A 1 222 ? 8.396 11.246 -9.780 1.00 91.00 222 ARG A O 1
ATOM 1755 N N . GLY A 1 223 ? 6.310 11.737 -9.132 1.00 87.25 223 GLY A N 1
ATOM 1756 C CA . GLY A 1 223 ? 6.135 12.810 -10.111 1.00 87.25 223 GLY A CA 1
ATOM 1757 C C . GLY A 1 223 ? 6.950 14.053 -9.749 1.00 87.25 223 GLY A C 1
ATOM 1758 O O . GLY A 1 223 ? 6.978 14.462 -8.586 1.00 87.25 223 GLY A O 1
ATOM 1759 N N . GLU A 1 224 ? 7.594 14.660 -10.742 1.00 83.25 224 GLU A N 1
ATOM 1760 C CA . GLU A 1 224 ? 8.205 15.987 -10.641 1.00 83.25 224 GLU A CA 1
ATOM 1761 C C . GLU A 1 224 ? 7.988 16.753 -11.954 1.00 83.25 224 GLU A C 1
ATOM 1763 O O . GLU A 1 224 ? 8.313 16.262 -13.035 1.00 83.25 224 GLU A O 1
ATOM 1768 N N . ASP A 1 225 ? 7.421 17.958 -11.847 1.00 74.06 225 ASP A N 1
ATOM 1769 C CA . ASP A 1 225 ? 7.033 18.826 -12.965 1.00 74.06 225 ASP A CA 1
ATOM 1770 C C . ASP A 1 225 ? 6.184 18.112 -14.042 1.00 74.06 225 ASP A C 1
ATOM 1772 O O . ASP A 1 225 ? 4.979 17.943 -13.862 1.00 74.06 225 ASP A O 1
ATOM 1776 N N . ASP A 1 226 ? 6.820 17.702 -15.145 1.00 69.62 226 ASP A N 1
ATOM 1777 C CA . ASP A 1 226 ? 6.204 17.108 -16.341 1.00 69.62 226 ASP A CA 1
ATOM 1778 C C . ASP A 1 226 ? 6.599 15.627 -16.543 1.00 69.62 226 ASP A C 1
ATOM 1780 O O . ASP A 1 226 ? 6.413 15.074 -17.630 1.00 69.62 226 ASP A O 1
ATOM 1784 N N . GLY A 1 227 ? 7.186 14.968 -15.537 1.00 83.06 227 GLY A N 1
ATOM 1785 C CA . GLY A 1 227 ? 7.679 13.600 -15.689 1.00 83.06 227 GLY A CA 1
ATOM 1786 C C . GLY A 1 227 ? 7.830 12.823 -14.388 1.00 83.06 227 GLY A C 1
ATOM 1787 O O . GLY A 1 227 ? 7.418 13.256 -13.312 1.00 83.06 227 GLY A O 1
ATOM 1788 N N . LEU A 1 228 ? 8.414 11.633 -14.507 1.00 89.75 228 LEU A N 1
ATOM 1789 C CA . LEU A 1 228 ? 8.733 10.788 -13.366 1.00 89.75 228 LEU A CA 1
ATOM 1790 C C . LEU A 1 228 ? 10.183 11.016 -12.957 1.00 89.75 228 LEU A C 1
ATOM 1792 O O . LEU A 1 228 ? 11.065 11.120 -13.803 1.00 89.75 228 LEU A O 1
ATOM 1796 N N . LEU A 1 229 ? 10.425 11.080 -11.658 1.00 90.69 229 LEU A N 1
ATOM 1797 C CA . LEU A 1 229 ? 11.741 11.168 -11.057 1.00 90.69 229 LEU A CA 1
ATOM 1798 C C . LEU A 1 229 ? 12.036 9.859 -10.336 1.00 90.69 229 LEU A C 1
ATOM 1800 O O . LEU A 1 229 ? 11.336 9.505 -9.384 1.00 90.69 229 LEU A O 1
ATOM 1804 N N . LEU A 1 230 ? 13.083 9.170 -10.769 1.00 89.94 230 LEU A N 1
ATOM 1805 C CA . LEU A 1 230 ? 13.617 7.986 -10.116 1.00 89.94 230 LEU A CA 1
ATOM 1806 C C . LEU A 1 230 ? 14.760 8.387 -9.182 1.00 89.94 230 LEU A C 1
ATOM 1808 O O . LEU A 1 230 ? 15.733 8.997 -9.617 1.00 89.94 230 LEU A O 1
ATOM 1812 N N . ASP A 1 231 ? 14.657 8.009 -7.914 1.00 87.62 231 ASP A N 1
ATOM 1813 C CA . ASP A 1 231 ? 15.669 8.175 -6.876 1.00 87.62 231 ASP A CA 1
ATOM 1814 C C . ASP A 1 231 ? 16.267 6.807 -6.512 1.00 87.62 231 ASP A C 1
ATOM 1816 O O . ASP A 1 231 ? 15.562 5.886 -6.091 1.00 87.62 231 ASP A O 1
ATOM 1820 N N . ARG A 1 232 ? 17.587 6.689 -6.694 1.00 82.50 232 ARG A N 1
ATOM 1821 C CA . ARG A 1 232 ? 18.424 5.531 -6.344 1.00 82.50 232 ARG A CA 1
ATOM 1822 C C . ARG A 1 232 ? 19.503 5.940 -5.347 1.00 82.50 232 ARG A C 1
ATOM 1824 O O . ARG A 1 232 ? 20.700 5.731 -5.564 1.00 82.50 232 ARG A O 1
ATOM 1831 N N . GLY A 1 233 ? 19.100 6.618 -4.280 1.00 75.12 233 GLY A N 1
ATOM 1832 C CA . GLY A 1 233 ? 19.984 7.069 -3.213 1.00 75.12 233 GLY A CA 1
ATOM 1833 C C . GLY A 1 233 ? 20.854 8.259 -3.623 1.00 75.12 233 GLY A C 1
ATOM 1834 O O . GLY A 1 233 ? 20.639 9.372 -3.159 1.00 75.12 233 GLY A O 1
ATOM 1835 N N . SER A 1 234 ? 21.886 8.037 -4.442 1.00 66.94 234 SER A N 1
ATOM 1836 C CA . SER A 1 234 ? 22.809 9.093 -4.900 1.00 66.94 234 SER A CA 1
ATOM 1837 C C . SER A 1 234 ? 22.588 9.533 -6.345 1.00 66.94 234 SER A C 1
ATOM 1839 O O . SER A 1 234 ? 23.208 10.504 -6.785 1.00 66.94 234 SER A O 1
ATOM 1841 N N . VAL A 1 235 ? 21.731 8.823 -7.079 1.00 76.38 235 VAL A N 1
ATOM 1842 C CA . VAL A 1 235 ? 21.421 9.094 -8.482 1.00 76.38 235 VAL A CA 1
ATOM 1843 C C . VAL A 1 235 ? 19.945 9.434 -8.598 1.00 76.38 235 VAL A C 1
ATOM 1845 O O . VAL A 1 235 ? 19.096 8.724 -8.062 1.00 76.38 235 VAL A O 1
ATOM 1848 N N . THR A 1 236 ? 19.664 10.520 -9.310 1.00 78.25 236 THR A N 1
ATOM 1849 C CA . THR A 1 236 ? 18.309 10.958 -9.615 1.00 78.25 236 THR A CA 1
ATOM 1850 C C . THR A 1 236 ? 18.181 11.142 -11.122 1.00 78.25 236 THR A C 1
ATOM 1852 O O . THR A 1 236 ? 18.989 11.855 -11.719 1.00 78.25 236 THR A O 1
ATOM 1855 N N . GLU A 1 237 ? 17.198 10.490 -11.737 1.00 83.81 237 GLU A N 1
ATOM 1856 C CA . GLU A 1 237 ? 16.998 10.478 -13.190 1.00 83.81 237 GLU A CA 1
ATOM 1857 C C . GLU A 1 237 ? 15.535 10.760 -13.542 1.00 83.81 237 GLU A C 1
ATOM 1859 O O . GLU A 1 237 ? 14.628 10.346 -12.824 1.00 83.81 237 GLU A O 1
ATOM 1864 N N . THR A 1 238 ? 15.303 11.466 -14.652 1.00 75.50 238 THR A N 1
ATOM 1865 C CA . THR A 1 238 ? 13.959 11.600 -15.227 1.00 75.50 238 THR A CA 1
ATOM 1866 C C . THR A 1 238 ? 13.618 10.349 -16.024 1.00 75.50 238 THR A C 1
ATOM 1868 O O . THR A 1 238 ? 14.465 9.835 -16.757 1.00 75.50 238 THR A O 1
ATOM 1871 N N . ASP A 1 239 ? 12.378 9.895 -15.914 1.00 81.75 239 ASP A N 1
ATOM 1872 C CA . ASP A 1 239 ? 11.932 8.614 -16.432 1.00 81.75 239 ASP A CA 1
ATOM 1873 C C . ASP A 1 239 ? 10.553 8.684 -17.095 1.00 81.75 239 ASP A C 1
ATOM 1875 O O . ASP A 1 239 ? 9.793 9.640 -16.924 1.00 81.75 239 ASP A O 1
ATOM 1879 N N . SER A 1 240 ? 10.239 7.638 -17.855 1.00 90.81 240 SER A N 1
ATOM 1880 C CA . SER A 1 240 ? 8.906 7.377 -18.412 1.00 90.81 240 SER A CA 1
ATOM 1881 C C . SER A 1 240 ? 8.271 6.188 -17.698 1.00 90.81 240 SER A C 1
ATOM 1883 O O . SER A 1 240 ? 8.983 5.390 -17.085 1.00 90.81 240 SER A O 1
ATOM 1885 N N . ILE A 1 241 ? 6.947 6.037 -17.781 1.00 93.06 241 ILE A N 1
ATOM 1886 C CA . ILE A 1 241 ? 6.283 4.885 -17.165 1.00 93.06 241 ILE A CA 1
ATOM 1887 C C . ILE A 1 241 ? 6.769 3.566 -17.780 1.00 93.06 241 ILE A C 1
ATOM 1889 O O . ILE A 1 241 ? 6.975 2.595 -17.059 1.00 93.06 241 ILE A O 1
ATOM 1893 N N . GLU A 1 242 ? 7.052 3.542 -19.082 1.00 94.38 242 GLU A N 1
ATOM 1894 C CA . GLU A 1 242 ? 7.579 2.376 -19.792 1.00 94.38 242 GLU A CA 1
ATOM 1895 C C . GLU A 1 242 ? 8.933 1.942 -19.228 1.00 94.38 242 GLU A C 1
ATOM 1897 O O . GLU A 1 242 ? 9.177 0.759 -19.000 1.00 94.38 242 GLU A O 1
ATOM 1902 N N . ALA A 1 243 ? 9.799 2.909 -18.942 1.00 92.62 243 ALA A N 1
ATOM 1903 C CA . ALA A 1 243 ? 11.123 2.653 -18.400 1.00 92.62 243 ALA A CA 1
ATOM 1904 C C . ALA A 1 243 ? 11.080 2.298 -16.896 1.00 92.62 243 ALA A C 1
ATOM 1906 O O . ALA A 1 243 ? 11.927 1.542 -16.413 1.00 92.62 243 ALA A O 1
ATOM 1907 N N . VAL A 1 244 ? 10.070 2.763 -16.150 1.00 93.06 244 VAL A N 1
ATOM 1908 C CA . VAL A 1 244 ? 9.780 2.254 -14.796 1.00 93.06 244 VAL A CA 1
ATOM 1909 C C . VAL A 1 244 ? 9.351 0.785 -14.860 1.00 93.06 244 VAL A C 1
ATOM 1911 O O . VAL A 1 244 ? 9.856 -0.028 -14.088 1.00 93.06 244 VAL A O 1
ATOM 1914 N N . ILE A 1 245 ? 8.469 0.419 -15.796 1.00 95.06 245 ILE A N 1
ATOM 1915 C CA . ILE A 1 245 ? 8.016 -0.968 -15.993 1.00 95.06 245 ILE A CA 1
ATOM 1916 C C . ILE A 1 245 ? 9.191 -1.878 -16.377 1.00 95.06 245 ILE A C 1
ATOM 1918 O O . ILE A 1 245 ? 9.337 -2.957 -15.802 1.00 95.06 245 ILE A O 1
ATOM 1922 N N . GLU A 1 246 ? 10.059 -1.435 -17.291 1.00 93.88 246 GLU A N 1
ATOM 1923 C CA . GLU A 1 246 ? 11.275 -2.162 -17.677 1.00 93.88 246 GLU A CA 1
ATOM 1924 C C . GLU A 1 246 ? 12.166 -2.447 -16.458 1.00 93.88 246 GLU A C 1
ATOM 1926 O O . GLU A 1 246 ? 12.542 -3.594 -16.221 1.00 93.88 246 GLU A O 1
ATOM 1931 N N . ARG A 1 247 ? 12.408 -1.447 -15.603 1.00 92.38 247 ARG A N 1
ATOM 1932 C CA . ARG A 1 247 ? 13.204 -1.617 -14.373 1.00 92.38 247 ARG A CA 1
ATOM 1933 C C . ARG A 1 247 ? 12.566 -2.573 -13.368 1.00 92.38 247 ARG A C 1
ATOM 1935 O O . ARG A 1 247 ? 13.269 -3.377 -12.760 1.00 92.38 247 ARG A O 1
ATOM 1942 N N . LEU A 1 248 ? 11.247 -2.503 -13.184 1.00 93.19 248 LEU A N 1
ATOM 1943 C CA . LEU A 1 248 ? 10.530 -3.447 -12.322 1.00 93.19 248 LEU A CA 1
ATOM 1944 C C . LEU A 1 248 ? 10.684 -4.889 -12.831 1.00 93.19 248 LEU A C 1
ATOM 1946 O O . LEU A 1 248 ? 10.785 -5.818 -12.025 1.00 93.19 248 LEU A O 1
ATOM 1950 N N . ASN A 1 249 ? 10.740 -5.075 -14.152 1.00 92.38 249 ASN A N 1
ATOM 1951 C CA . ASN A 1 249 ? 10.953 -6.374 -14.787 1.00 92.38 249 ASN A CA 1
ATOM 1952 C C . ASN A 1 249 ? 12.399 -6.885 -14.620 1.00 92.38 249 ASN A C 1
ATOM 1954 O O . ASN A 1 249 ? 12.624 -8.084 -14.463 1.00 92.38 249 ASN A O 1
ATOM 1958 N N . GLU A 1 250 ? 13.376 -5.977 -14.591 1.00 91.25 250 GLU A N 1
ATOM 1959 C CA . GLU A 1 250 ? 14.797 -6.280 -14.359 1.00 91.25 250 GLU A CA 1
ATOM 1960 C C . GLU A 1 250 ? 15.153 -6.542 -12.882 1.00 91.25 250 GLU A C 1
ATOM 1962 O O . GLU A 1 250 ? 16.281 -6.937 -12.574 1.00 91.25 250 GLU A O 1
ATOM 1967 N N . ALA A 1 251 ? 14.215 -6.338 -11.951 1.00 88.69 251 ALA A N 1
ATOM 1968 C CA . ALA A 1 251 ? 14.479 -6.462 -10.523 1.00 88.69 251 ALA A CA 1
ATOM 1969 C C . ALA A 1 251 ? 14.895 -7.903 -10.117 1.00 88.69 251 ALA A C 1
ATOM 1971 O O . ALA A 1 251 ? 14.272 -8.869 -10.579 1.00 88.69 251 ALA A O 1
ATOM 1972 N N . PRO A 1 252 ? 15.883 -8.087 -9.208 1.00 87.75 252 PRO A N 1
ATOM 1973 C CA . PRO A 1 252 ? 16.479 -9.396 -8.904 1.00 87.75 252 PRO A CA 1
ATOM 1974 C C . PRO A 1 252 ? 15.467 -10.475 -8.499 1.00 87.75 252 PRO A C 1
ATOM 1976 O O . PRO A 1 252 ? 14.728 -10.317 -7.528 1.00 87.75 252 PRO A O 1
ATOM 1979 N N . GLN A 1 253 ? 15.434 -11.574 -9.255 1.00 84.50 253 GLN A N 1
ATOM 1980 C CA . GLN A 1 253 ? 14.463 -12.671 -9.107 1.00 84.50 253 GLN A CA 1
ATOM 1981 C C . GLN A 1 253 ? 14.853 -13.683 -8.012 1.00 84.50 253 GLN A C 1
ATOM 1983 O O . GLN A 1 253 ? 14.010 -14.408 -7.493 1.00 84.50 253 GLN A O 1
ATOM 1988 N N . ASP A 1 254 ? 16.131 -13.716 -7.634 1.00 84.81 254 ASP A N 1
ATOM 1989 C CA . ASP A 1 254 ? 16.706 -14.592 -6.606 1.00 84.81 254 ASP A CA 1
ATOM 1990 C C . ASP A 1 254 ? 16.485 -14.072 -5.173 1.00 84.81 254 ASP A C 1
ATOM 1992 O O . ASP A 1 254 ? 17.001 -14.634 -4.207 1.00 84.81 254 ASP A O 1
ATOM 1996 N N . GLN A 1 255 ? 15.742 -12.974 -5.016 1.00 87.88 255 GLN A N 1
ATOM 1997 C CA . GLN A 1 255 ? 15.542 -12.293 -3.741 1.00 87.88 255 GLN A CA 1
ATOM 1998 C C . GLN A 1 255 ? 14.073 -11.937 -3.527 1.00 87.88 255 GLN A C 1
ATOM 2000 O O . GLN A 1 255 ? 13.336 -11.637 -4.466 1.00 87.88 255 GLN A O 1
ATOM 2005 N N . GLY A 1 256 ? 13.660 -11.939 -2.258 1.00 90.38 256 GLY A N 1
ATOM 2006 C CA . GLY A 1 256 ? 12.351 -11.436 -1.868 1.00 90.38 256 GLY A CA 1
ATOM 2007 C C . GLY A 1 256 ? 12.299 -9.926 -2.076 1.00 90.38 256 GLY A C 1
ATOM 2008 O O . GLY A 1 256 ? 13.167 -9.210 -1.568 1.00 90.38 256 GLY A O 1
ATOM 2009 N N . LEU A 1 257 ? 11.295 -9.447 -2.809 1.00 92.38 257 LEU A N 1
ATOM 2010 C CA . LEU A 1 257 ? 11.089 -8.030 -3.100 1.00 92.38 257 LEU A CA 1
ATOM 2011 C C . LEU A 1 257 ? 9.745 -7.542 -2.571 1.00 92.38 257 LEU A C 1
ATOM 2013 O O . LEU A 1 257 ? 8.751 -8.272 -2.533 1.00 92.38 257 LEU A O 1
ATOM 2017 N N . ARG A 1 258 ? 9.697 -6.258 -2.220 1.00 93.38 258 ARG A N 1
ATOM 2018 C CA . ARG A 1 258 ? 8.463 -5.546 -1.885 1.00 93.38 258 ARG A CA 1
ATOM 2019 C C . ARG A 1 258 ? 8.285 -4.358 -2.812 1.00 93.38 258 ARG A C 1
ATOM 2021 O O . ARG A 1 258 ? 9.206 -3.562 -2.939 1.00 93.38 258 ARG A O 1
ATOM 2028 N N . LEU A 1 259 ? 7.098 -4.233 -3.406 1.00 96.12 259 LEU A N 1
ATOM 2029 C CA . LEU A 1 259 ? 6.621 -3.030 -4.091 1.00 96.12 259 LEU A CA 1
ATOM 2030 C C . LEU A 1 259 ? 5.666 -2.303 -3.161 1.00 96.12 259 LEU A C 1
ATOM 2032 O O . LEU A 1 259 ? 4.782 -2.927 -2.565 1.00 96.12 259 LEU A O 1
ATOM 2036 N N . ARG A 1 260 ? 5.770 -0.984 -3.106 1.00 96.88 260 ARG A N 1
ATOM 2037 C CA . ARG A 1 260 ? 4.763 -0.122 -2.500 1.00 96.88 260 ARG A CA 1
ATOM 2038 C C . ARG A 1 260 ? 4.358 0.963 -3.473 1.00 96.88 260 ARG A C 1
ATOM 2040 O O . ARG A 1 260 ? 5.220 1.641 -4.014 1.00 96.88 260 ARG A O 1
ATOM 2047 N N . ILE A 1 261 ? 3.053 1.125 -3.642 1.00 98.06 261 ILE A N 1
ATOM 2048 C CA . ILE A 1 261 ? 2.424 2.263 -4.311 1.00 98.06 261 ILE A CA 1
ATOM 2049 C C . ILE A 1 261 ? 1.640 2.974 -3.213 1.00 98.06 261 ILE A C 1
ATOM 2051 O O . ILE A 1 261 ? 0.579 2.496 -2.805 1.00 98.06 261 ILE A O 1
ATOM 2055 N N . GLU A 1 262 ? 2.220 4.024 -2.637 1.00 96.88 262 GLU A N 1
ATOM 2056 C CA . GLU A 1 262 ? 1.768 4.599 -1.369 1.00 96.88 262 GLU A CA 1
ATOM 2057 C C . GLU A 1 262 ? 1.609 6.120 -1.424 1.00 96.88 262 GLU A C 1
ATOM 2059 O O . GLU A 1 262 ? 2.342 6.819 -2.111 1.00 96.88 262 GLU A O 1
ATOM 2064 N N . SER A 1 263 ? 0.646 6.635 -0.662 1.00 96.00 263 SER A N 1
ATOM 2065 C CA . SER A 1 263 ? 0.546 8.050 -0.308 1.00 96.00 263 SER A CA 1
ATOM 2066 C C . SER A 1 263 ? 0.954 8.239 1.149 1.00 96.00 263 SER A C 1
ATOM 2068 O O . SER A 1 263 ? 0.853 7.325 1.975 1.00 96.00 263 SER A O 1
ATOM 2070 N N . GLY A 1 264 ? 1.374 9.459 1.475 1.00 93.56 264 GLY A N 1
ATOM 2071 C CA . GLY A 1 264 ? 1.686 9.886 2.833 1.00 93.56 264 GLY A CA 1
ATOM 2072 C C . GLY A 1 264 ? 0.680 10.894 3.382 1.00 93.56 264 GLY A C 1
ATOM 2073 O O . GLY A 1 264 ? 0.055 11.649 2.642 1.00 93.56 264 GLY A O 1
ATOM 2074 N N . MET A 1 265 ? 0.555 10.945 4.705 1.00 92.31 265 MET A N 1
ATOM 2075 C CA . MET A 1 265 ? -0.097 12.042 5.420 1.00 92.31 265 MET A CA 1
ATOM 2076 C C . MET A 1 265 ? 0.718 12.375 6.663 1.00 92.31 265 MET A C 1
ATOM 2078 O O . MET A 1 265 ? 1.100 11.475 7.411 1.00 92.31 265 MET A O 1
ATOM 2082 N N . SER A 1 266 ? 0.986 13.660 6.907 1.00 93.81 266 SER A N 1
ATOM 2083 C CA . SER A 1 266 ? 1.736 14.065 8.098 1.00 93.81 266 SER A CA 1
ATOM 2084 C C . SER A 1 266 ? 0.993 13.666 9.379 1.00 93.81 266 SER A C 1
ATOM 2086 O O . SER A 1 266 ? -0.238 13.561 9.401 1.00 93.81 266 SER A O 1
ATOM 2088 N N . ARG A 1 267 ? 1.729 13.468 10.480 1.00 93.12 267 ARG A N 1
ATOM 2089 C CA . ARG A 1 267 ? 1.127 13.208 11.800 1.00 93.12 267 ARG A CA 1
ATOM 2090 C C . ARG A 1 267 ? 0.098 14.277 12.181 1.00 93.12 267 ARG A C 1
ATOM 2092 O O . ARG A 1 267 ? -0.961 13.949 12.709 1.00 93.12 267 ARG A O 1
ATOM 2099 N N . GLU A 1 268 ? 0.411 15.546 11.930 1.00 93.00 268 GLU A N 1
ATOM 2100 C CA . GLU A 1 268 ? -0.461 16.670 12.276 1.00 93.00 268 GLU A CA 1
ATOM 2101 C C . GLU A 1 268 ? -1.757 16.645 11.462 1.00 93.00 268 GLU A C 1
ATOM 2103 O O . GLU A 1 268 ? -2.843 16.781 12.032 1.00 93.00 268 GLU A O 1
ATOM 2108 N N . ASP A 1 269 ? -1.659 16.388 10.157 1.00 91.75 269 ASP A N 1
ATOM 2109 C CA . ASP A 1 269 ? -2.821 16.315 9.271 1.00 91.75 269 ASP A CA 1
ATOM 2110 C C . ASP A 1 269 ? -3.702 15.106 9.586 1.00 91.75 269 ASP A C 1
ATOM 2112 O O . ASP A 1 269 ? -4.925 15.237 9.631 1.00 91.75 269 ASP A O 1
ATOM 2116 N N . ALA A 1 270 ? -3.102 13.954 9.894 1.00 91.31 270 ALA A N 1
ATOM 2117 C CA . ALA A 1 270 ? -3.831 12.743 10.261 1.00 91.31 270 ALA A CA 1
ATOM 2118 C C . ALA A 1 270 ? -4.634 12.908 11.560 1.00 91.31 270 ALA A C 1
ATOM 2120 O O . ALA A 1 270 ? -5.785 12.473 11.642 1.00 91.31 270 ALA A O 1
ATOM 2121 N N . ILE A 1 271 ? -4.058 13.571 12.569 1.00 91.00 271 ILE A N 1
ATOM 2122 C CA . ILE A 1 271 ? -4.761 13.888 13.821 1.00 91.00 271 ILE A CA 1
ATOM 2123 C C . ILE A 1 271 ? -5.871 14.912 13.558 1.00 91.00 271 ILE A C 1
ATOM 2125 O O . ILE A 1 271 ? -6.992 14.756 14.041 1.00 91.00 271 ILE A O 1
ATOM 2129 N N . LYS A 1 272 ? -5.580 15.954 12.772 1.00 92.81 272 LYS A N 1
ATOM 2130 C CA . LYS A 1 272 ? -6.535 17.020 12.449 1.00 92.81 272 LYS A CA 1
ATOM 2131 C C . LYS A 1 272 ? -7.725 16.523 11.627 1.00 92.81 272 LYS A C 1
ATOM 2133 O O . LYS A 1 272 ? -8.838 17.003 11.838 1.00 92.81 272 LYS A O 1
ATOM 2138 N N . ALA A 1 273 ? -7.504 15.580 10.713 1.00 90.06 273 ALA A N 1
ATOM 2139 C CA . ALA A 1 273 ? -8.553 14.965 9.905 1.00 90.06 273 ALA A CA 1
ATOM 2140 C C . ALA A 1 273 ? -9.557 14.175 10.767 1.00 90.06 273 ALA A C 1
ATOM 2142 O O . ALA A 1 273 ? -10.737 14.077 10.431 1.00 90.06 273 ALA A O 1
ATOM 2143 N N . GLY A 1 274 ? -9.129 13.643 11.916 1.00 91.50 274 GLY A N 1
ATOM 2144 C CA . GLY A 1 274 ? -10.009 12.868 12.786 1.00 91.50 274 GLY A CA 1
ATOM 2145 C C . GLY A 1 274 ? -10.603 11.678 12.028 1.00 91.50 274 GLY A C 1
ATOM 2146 O O . GLY A 1 274 ? -9.877 10.929 11.381 1.00 91.50 274 GLY A O 1
ATOM 2147 N N . ALA A 1 275 ? -11.924 11.503 12.069 1.00 89.81 275 ALA A N 1
ATOM 2148 C CA . ALA A 1 275 ? -12.592 10.398 11.381 1.00 89.81 275 ALA A CA 1
ATOM 2149 C C . ALA A 1 275 ? -12.522 10.471 9.839 1.00 89.81 275 ALA A C 1
ATOM 2151 O O . ALA A 1 275 ? -12.608 9.424 9.196 1.00 89.81 275 ALA A O 1
ATOM 2152 N N . THR A 1 276 ? -12.341 11.656 9.236 1.00 91.56 276 THR A N 1
ATOM 2153 C CA . THR A 1 276 ? -12.348 11.805 7.763 1.00 91.56 276 THR A CA 1
ATOM 2154 C C . THR A 1 276 ? -11.108 11.214 7.100 1.00 91.56 276 THR A C 1
ATOM 2156 O O . THR A 1 276 ? -11.133 10.913 5.912 1.00 91.56 276 THR A O 1
ATOM 2159 N N . 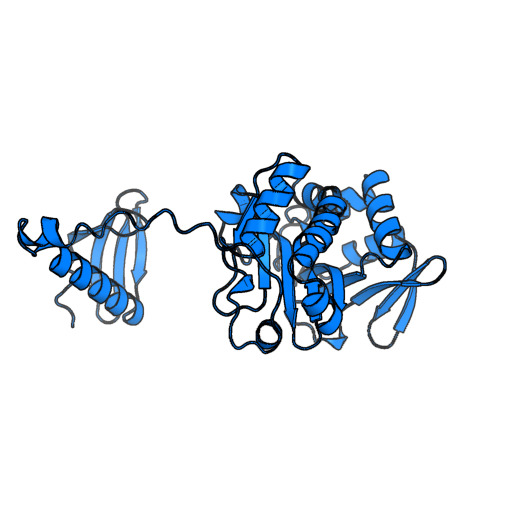VAL A 1 277 ? -10.040 10.947 7.861 1.00 93.19 277 VAL A N 1
ATOM 2160 C CA . VAL A 1 277 ? -8.861 10.235 7.344 1.00 93.19 277 VAL A CA 1
ATOM 2161 C C . VAL A 1 277 ? -9.228 8.861 6.773 1.00 93.19 277 VAL A C 1
ATOM 2163 O O . VAL A 1 277 ? -8.609 8.421 5.813 1.00 93.19 277 VAL A O 1
ATOM 2166 N N . ALA A 1 278 ? -10.257 8.194 7.313 1.00 93.00 278 ALA A N 1
ATOM 2167 C CA . ALA A 1 278 ? -10.710 6.909 6.791 1.00 93.00 278 ALA A CA 1
ATOM 2168 C C . ALA A 1 278 ? -11.310 7.044 5.382 1.00 93.00 278 ALA A C 1
ATOM 2170 O O . ALA A 1 278 ? -11.083 6.176 4.545 1.00 93.00 278 ALA A O 1
ATOM 2171 N N . GLU A 1 279 ? -12.037 8.131 5.113 1.00 92.00 279 GLU A N 1
ATOM 2172 C CA . GLU A 1 279 ? -12.576 8.432 3.783 1.00 92.00 279 GLU A CA 1
ATOM 2173 C C . GLU A 1 279 ? -11.441 8.768 2.812 1.00 92.00 279 GLU A C 1
ATOM 2175 O O . GLU A 1 279 ? -11.361 8.137 1.766 1.00 92.00 279 GLU A O 1
ATOM 2180 N N . ASN A 1 280 ? -10.495 9.627 3.212 1.00 93.31 280 ASN A N 1
ATOM 2181 C CA . ASN A 1 280 ? -9.333 9.980 2.385 1.00 93.31 280 ASN A CA 1
ATOM 2182 C C . ASN A 1 280 ? -8.497 8.750 1.991 1.00 93.31 280 ASN A C 1
ATOM 2184 O O . ASN A 1 280 ? -8.073 8.618 0.846 1.00 93.31 280 ASN A O 1
ATOM 2188 N N . ILE A 1 281 ? -8.256 7.838 2.941 1.00 96.31 281 ILE A N 1
ATOM 2189 C CA . ILE A 1 281 ? -7.553 6.581 2.659 1.00 96.31 281 ILE A CA 1
ATOM 2190 C C . ILE A 1 281 ? -8.387 5.737 1.693 1.00 96.31 281 ILE A C 1
ATOM 2192 O O . ILE A 1 281 ? -7.855 5.243 0.705 1.00 96.31 281 ILE A O 1
ATOM 2196 N N . CYS A 1 282 ? -9.689 5.584 1.948 1.00 95.69 282 CYS A N 1
ATOM 2197 C CA . CYS A 1 282 ? -10.568 4.779 1.105 1.00 95.69 282 CYS A CA 1
ATOM 2198 C C . CYS A 1 282 ? -10.657 5.306 -0.337 1.00 95.69 282 CYS A C 1
ATOM 2200 O O . CYS A 1 282 ? -10.684 4.496 -1.259 1.00 95.69 282 CYS A O 1
ATOM 2202 N N . ASP A 1 283 ? -10.657 6.628 -0.532 1.00 95.62 283 ASP A N 1
ATOM 2203 C CA . ASP A 1 283 ? -10.634 7.270 -1.852 1.00 95.62 283 ASP A CA 1
ATOM 2204 C C . ASP A 1 283 ? -9.374 6.888 -2.643 1.00 95.62 283 ASP A C 1
ATOM 2206 O O . ASP A 1 283 ? -9.445 6.668 -3.853 1.00 95.62 283 ASP A O 1
ATOM 2210 N N . LEU A 1 284 ? -8.221 6.764 -1.975 1.00 97.31 284 LEU A N 1
ATOM 2211 C CA . LEU A 1 284 ? -7.004 6.272 -2.619 1.00 97.31 284 LEU A CA 1
ATOM 2212 C C . LEU A 1 284 ? -7.077 4.768 -2.908 1.00 97.31 284 LEU A C 1
ATOM 2214 O O . LEU A 1 284 ? -6.729 4.342 -4.004 1.00 97.31 284 LEU A O 1
ATOM 2218 N N . LEU A 1 285 ? -7.527 3.949 -1.950 1.00 97.56 285 LEU A N 1
ATOM 2219 C CA . LEU A 1 285 ? -7.609 2.495 -2.155 1.00 97.56 285 LEU A CA 1
ATOM 2220 C C . LEU A 1 285 ? -8.553 2.138 -3.314 1.00 97.56 285 LEU A C 1
ATOM 2222 O O . LEU A 1 285 ? -8.274 1.215 -4.075 1.00 97.56 285 LEU A O 1
ATOM 2226 N N . GLU A 1 286 ? -9.641 2.892 -3.475 1.00 96.62 286 GLU A N 1
ATOM 2227 C CA . GLU A 1 286 ? -10.549 2.778 -4.616 1.00 96.62 286 GLU A CA 1
ATOM 2228 C C . GLU A 1 286 ? -9.847 3.115 -5.938 1.00 96.62 286 GLU A C 1
ATOM 2230 O O . GLU A 1 286 ? -9.972 2.360 -6.900 1.00 96.62 286 GLU A O 1
ATOM 2235 N N . GLN A 1 287 ? -9.045 4.184 -5.982 1.00 96.81 287 GLN A N 1
ATOM 2236 C CA . GLN A 1 287 ? -8.224 4.506 -7.156 1.00 96.81 287 GLN A CA 1
ATOM 2237 C C . GLN A 1 287 ? -7.186 3.419 -7.456 1.00 96.81 287 GLN A C 1
ATOM 2239 O O . GLN A 1 287 ? -6.883 3.173 -8.615 1.00 96.81 287 GLN A O 1
ATOM 2244 N N . LEU A 1 288 ? -6.676 2.712 -6.449 1.00 98.00 288 LEU A N 1
ATOM 2245 C CA . LEU A 1 288 ? -5.708 1.628 -6.631 1.00 98.00 288 LEU A CA 1
ATOM 2246 C C . LEU A 1 288 ? -6.354 0.269 -6.958 1.00 98.00 288 LEU A C 1
ATOM 2248 O O . LEU A 1 288 ? -5.635 -0.718 -7.127 1.00 98.00 288 LEU A O 1
ATOM 2252 N N . ILE A 1 289 ? -7.688 0.178 -7.076 1.00 96.94 289 ILE A N 1
ATOM 2253 C CA . ILE A 1 289 ? -8.368 -1.112 -7.275 1.00 96.94 289 ILE A CA 1
ATOM 2254 C C . ILE A 1 289 ? -7.998 -1.785 -8.604 1.00 96.94 289 ILE A C 1
ATOM 2256 O O . ILE A 1 289 ? -7.910 -3.010 -8.657 1.00 96.94 289 ILE A O 1
ATOM 2260 N N . GLY A 1 290 ? -7.755 -1.005 -9.664 1.00 96.81 290 GLY A N 1
ATOM 2261 C CA . GLY A 1 290 ? -7.319 -1.527 -10.965 1.00 96.81 290 GLY A CA 1
ATOM 2262 C C . GLY A 1 290 ? -5.983 -2.261 -10.852 1.00 96.81 290 GLY A C 1
ATOM 2263 O O . GLY A 1 290 ? -5.883 -3.430 -11.216 1.00 96.81 290 GLY A O 1
ATOM 2264 N N . LEU A 1 291 ? -5.002 -1.613 -10.222 1.00 97.69 291 LEU A N 1
ATOM 2265 C CA . LEU A 1 291 ? -3.679 -2.183 -9.948 1.00 97.69 291 LEU A CA 1
ATOM 2266 C C . LEU A 1 291 ? -3.757 -3.396 -9.013 1.00 97.69 291 LEU A C 1
ATOM 2268 O O . LEU A 1 291 ? -3.107 -4.408 -9.249 1.00 97.69 291 LEU A O 1
ATOM 2272 N N . TYR A 1 292 ? -4.599 -3.340 -7.980 1.00 96.69 292 TYR A N 1
ATOM 2273 C CA . TYR A 1 292 ? -4.819 -4.482 -7.091 1.00 96.69 292 TYR A CA 1
ATOM 2274 C C . TYR A 1 292 ? -5.402 -5.700 -7.822 1.00 96.69 292 TYR A C 1
ATOM 2276 O O . TYR A 1 292 ? -4.991 -6.829 -7.558 1.00 96.69 292 TYR A O 1
ATOM 2284 N N . ARG A 1 293 ? -6.340 -5.492 -8.754 1.00 95.38 293 ARG A N 1
ATOM 2285 C CA . ARG A 1 293 ? -6.903 -6.567 -9.586 1.00 95.38 293 ARG A CA 1
ATOM 2286 C C . ARG A 1 293 ? -5.874 -7.121 -10.572 1.00 95.38 293 ARG A C 1
ATOM 2288 O O . ARG A 1 293 ? -5.814 -8.335 -10.735 1.00 95.38 293 ARG A O 1
ATOM 2295 N N . ALA A 1 294 ? -5.021 -6.270 -11.143 1.00 96.19 294 ALA A N 1
ATOM 2296 C CA . ALA A 1 294 ? -3.915 -6.692 -12.008 1.00 96.19 294 ALA A CA 1
ATOM 2297 C C . ALA A 1 294 ? -2.952 -7.669 -11.306 1.00 96.19 294 ALA A C 1
ATOM 2299 O O . ALA A 1 294 ? -2.428 -8.589 -11.924 1.00 96.19 294 ALA A O 1
ATOM 2300 N N . CYS A 1 295 ? -2.786 -7.550 -9.986 1.00 93.69 295 CYS A N 1
ATOM 2301 C CA . CYS A 1 295 ? -1.994 -8.491 -9.192 1.00 93.69 295 CYS A CA 1
ATOM 2302 C C . CYS A 1 295 ? -2.614 -9.896 -9.059 1.00 93.69 295 CYS A C 1
ATOM 2304 O O . CYS A 1 295 ? -1.955 -10.808 -8.552 1.00 93.69 295 CYS A O 1
ATOM 2306 N N . LYS A 1 296 ? -3.878 -10.099 -9.448 1.00 86.50 296 LYS A N 1
ATOM 2307 C CA . LYS A 1 296 ? -4.616 -11.354 -9.213 1.00 86.50 296 LYS A CA 1
ATOM 2308 C C . LYS A 1 296 ? -4.779 -12.233 -10.448 1.00 86.50 296 LYS A C 1
ATOM 2310 O O . LYS A 1 296 ? -4.820 -13.449 -10.278 1.00 86.50 296 LYS A O 1
ATOM 2315 N N . GLY A 1 297 ? -4.765 -11.640 -11.642 1.00 70.69 297 GLY A N 1
ATOM 2316 C CA . GLY A 1 297 ? -5.038 -12.339 -12.903 1.00 70.69 297 GLY A CA 1
ATOM 2317 C C . GLY A 1 297 ? -6.527 -12.417 -13.200 1.00 70.69 297 GLY A C 1
ATOM 2318 O O . GLY A 1 297 ? -7.256 -13.065 -12.417 1.00 70.69 297 GLY A O 1
#

Sequence (297 aa):
MGDFFKAGESYRNRLGEYEVVEVRTPTLLIRYVETGRLQEVEEELQERIVRNLMRELEAASQPAEERKSSARGQRPKRKRAKFEGFGSNDFEGTSFTWHNKTALGGVLAQALQDRVGETFESWAPNKSPICYVTSAEEAAQEYEGDSAQFFVQAASTGLSFGLNIHRPADAAEGSTAWDRLITTLGEDEPISAQLNDLLVSGTVELSWYGETWAPSERETVRGEDDGLLLDRGSVTETDSIEAVIERLNEAPQDQGLRLRIESGMSREDAIKAGATVAENICDLLEQLIGLYRACKG

Secondary structure (DSSP, 8-state):
--SS--TT-EEEETTEEEEEEEEETTEEEEEETTT--EEEE-HHHHHHHHHHHHHHHHHHSS-TTTTTT-----------PPP----GGGGTTS--GGGSTTSHHHHHHHHHHHHHSS-EEEE--TT-SEEEEEEHHHHTS--SSSEEEEEEEEETTEEEEEEEEEEPTTPPTT-SHHHHHHHHHHH-HHHHHHHHHHHHTTS-EEEEEETTS-GGG-EEEEEETTEEEEEETTEEEEE-HHHHHHHHHHS-TTS-EEEEEEEEEEHHHHHHHGGGHHHHHHHHHHHTHHHHHHTT-